Protein AF-A0A2Z6P2F8-F1 (afdb_monomer_lite)

Organism: Trifolium subterraneum (NCBI:txid3900)

Foldseek 3Di:
DDDQDWFKEKEFEQDQAKKQKAKEWPDDDDAPDFRQDIAHHGGMDMDTGHQFTWIKMWIFGQWDDHQPDLQIATPAFGFPRSHSYNHVGDTADDTFIWIFGGHNQATQWIFTDGPRHYDWWKKKDADDDPDPDDFPFDIHTCALDNVPGRDDTGHDDRGSYMYIYTNPDDDDDQDLFFDDAFDKDFLAPAWDFDADSSNQKTFAWDQDPVQFTWRFIAGRNDPDDRTQDTPPVVDTAHGGWMWGQHQWFGIFIAHNVGHTPDGAHTDHPPFAADDDDDPDDDGTGDPSD

Sequence (289 aa):
MSYLDQWRFTFVNECEGTVWPASFTTGGDSNNQTIVYSLRNGDTYTMTTPRTWNGQLWGRTHCEGKPQNLNFSCAIGDCGTGKMSCDDNQVISPVTVAEFRVGDSNLYYYNVNVVEGFNIPLAVTPVRRSGKHVIKCSSAGCPTNLNTMCPAVALNCSTESYKIIFCPASSTGSLNQSVSVRDSLTAENGTTYWLSPSGDFAFGFFQLPNELFLLAIWYAKIQNDSIIWYANGDSPAPKGSRLVLNDSHGLVLTSPEGSELWKSSEFTLAFAALEMIKGQSVLVSKDIL

Radius of gyration: 21.42 Å; chains: 1; bounding box: 59×32×70 Å

Structure (mmCIF, N/CA/C/O backbone):
data_AF-A0A2Z6P2F8-F1
#
_entry.id   AF-A0A2Z6P2F8-F1
#
loop_
_atom_site.group_PDB
_atom_site.id
_atom_site.type_symbol
_atom_site.label_atom_id
_atom_site.label_alt_id
_atom_site.label_comp_id
_atom_site.label_asym_id
_atom_site.label_entity_id
_atom_site.label_seq_id
_atom_site.pdbx_PDB_ins_code
_atom_site.Cartn_x
_atom_site.Cartn_y
_atom_site.Cartn_z
_atom_site.occupancy
_atom_site.B_iso_or_equiv
_atom_site.auth_seq_id
_atom_site.auth_comp_id
_atom_site.auth_asym_id
_atom_site.auth_atom_id
_atom_site.pdbx_PDB_model_num
ATOM 1 N N . MET A 1 1 ? -15.882 2.643 37.174 1.00 36.12 1 MET A N 1
ATOM 2 C CA . MET A 1 1 ? -14.869 2.586 36.100 1.00 36.12 1 MET A CA 1
ATOM 3 C C . MET A 1 1 ? -15.580 2.153 34.830 1.00 36.12 1 MET A C 1
ATOM 5 O O . MET A 1 1 ? -15.824 0.969 34.649 1.00 36.12 1 MET A O 1
ATOM 9 N N . SER A 1 2 ? -16.055 3.116 34.042 1.00 42.00 2 SER A N 1
ATOM 10 C CA . SER A 1 2 ? -16.766 2.871 32.785 1.00 42.00 2 SER A CA 1
ATOM 11 C C . SER A 1 2 ? -15.763 2.482 31.702 1.00 42.00 2 SER A C 1
ATOM 13 O O . SER A 1 2 ? -14.792 3.204 31.488 1.00 42.00 2 SER A O 1
ATOM 15 N N . TYR A 1 3 ? -15.997 1.354 31.032 1.00 45.75 3 TYR A N 1
ATOM 16 C CA . TYR A 1 3 ? -15.367 1.040 29.752 1.00 45.75 3 TYR A CA 1
ATOM 17 C C . TYR A 1 3 ? -15.655 2.202 28.794 1.00 45.75 3 TYR A C 1
ATOM 19 O O . TYR A 1 3 ? -16.814 2.499 28.521 1.00 45.75 3 TYR A O 1
ATOM 27 N N . LEU A 1 4 ? -14.617 2.919 28.372 1.00 54.50 4 LEU A N 1
ATOM 28 C CA . LEU A 1 4 ? -14.747 4.038 27.444 1.00 54.50 4 LEU A CA 1
ATOM 29 C C . LEU A 1 4 ? -14.875 3.471 26.026 1.00 54.50 4 LEU A C 1
ATOM 31 O O . LEU A 1 4 ? -13.959 2.788 25.573 1.00 54.50 4 LEU A O 1
ATOM 35 N N . ASP A 1 5 ? -15.991 3.736 25.339 1.00 62.09 5 ASP A N 1
ATOM 36 C CA . ASP A 1 5 ? -16.146 3.396 23.914 1.00 62.09 5 ASP A CA 1
ATOM 37 C C . ASP A 1 5 ? -14.995 4.001 23.083 1.00 62.09 5 ASP A C 1
ATOM 39 O O . ASP A 1 5 ? -14.633 5.164 23.285 1.00 62.09 5 ASP A O 1
ATOM 43 N N . GLN A 1 6 ? -14.405 3.191 22.199 1.00 83.94 6 GLN A N 1
ATOM 44 C CA . GLN A 1 6 ? -13.247 3.488 21.344 1.00 83.94 6 GLN A CA 1
ATOM 45 C C . GLN A 1 6 ? -13.561 3.057 19.909 1.00 83.94 6 GLN A C 1
ATOM 47 O O . GLN A 1 6 ? -14.244 2.048 19.704 1.00 83.94 6 GLN A O 1
ATOM 52 N N . TRP A 1 7 ? -12.994 3.749 18.917 1.00 89.31 7 TRP A N 1
ATOM 53 C CA . TRP A 1 7 ? -13.074 3.296 17.526 1.00 89.31 7 TRP A CA 1
ATOM 54 C C . TRP A 1 7 ? -12.234 2.035 17.337 1.00 89.31 7 TRP A C 1
ATOM 56 O O . TRP A 1 7 ? -11.155 1.908 17.915 1.00 89.31 7 TRP A O 1
ATOM 66 N N . ARG A 1 8 ? -12.730 1.089 16.535 1.00 92.06 8 ARG A N 1
ATOM 67 C CA . ARG A 1 8 ? -12.115 -0.221 16.294 1.00 92.06 8 ARG A CA 1
ATOM 68 C C . ARG A 1 8 ? -11.781 -0.392 14.817 1.00 92.06 8 ARG A C 1
ATOM 70 O O . ARG A 1 8 ? -12.675 -0.396 13.972 1.00 92.06 8 ARG A O 1
ATOM 77 N N . PHE A 1 9 ? -10.513 -0.643 14.525 1.00 93.31 9 PHE A N 1
ATOM 78 C CA . PHE A 1 9 ? -10.008 -0.923 13.184 1.00 93.31 9 PHE A CA 1
ATOM 79 C C . PHE A 1 9 ? -9.466 -2.349 13.146 1.00 93.31 9 PHE A C 1
ATOM 81 O O . PHE A 1 9 ? -8.461 -2.663 13.777 1.00 93.31 9 PHE A O 1
ATOM 88 N N . THR A 1 10 ? -10.171 -3.238 12.450 1.00 94.62 10 THR A N 1
ATOM 89 C CA . THR A 1 10 ? -9.785 -4.644 12.290 1.00 94.62 10 THR A CA 1
ATOM 90 C C . THR A 1 10 ? -9.058 -4.824 10.968 1.00 94.62 10 THR A C 1
ATOM 92 O O . THR A 1 10 ? -9.681 -4.819 9.911 1.00 94.62 10 THR A O 1
ATOM 95 N N . PHE A 1 11 ? -7.751 -5.001 11.023 1.00 95.50 11 PHE A N 1
ATOM 96 C CA . PHE A 1 11 ? -6.947 -5.408 9.884 1.00 95.50 11 PHE A CA 1
ATOM 97 C C . PHE A 1 11 ? -7.225 -6.872 9.547 1.00 95.50 11 PHE A C 1
ATOM 99 O O . PHE A 1 11 ? -7.294 -7.710 10.447 1.00 95.50 11 PHE A O 1
ATOM 106 N N . VAL A 1 12 ? -7.389 -7.164 8.261 1.00 95.19 12 VAL A N 1
ATOM 107 C CA . VAL A 1 12 ? -7.641 -8.497 7.709 1.00 95.19 12 VAL A CA 1
ATOM 108 C C . VAL A 1 12 ? -6.675 -8.702 6.553 1.00 95.19 12 VAL A C 1
ATOM 110 O O . VAL A 1 12 ? -6.642 -7.877 5.640 1.00 95.19 12 VAL A O 1
ATOM 113 N N . ASN A 1 13 ? -5.889 -9.777 6.591 1.00 93.31 13 ASN A N 1
ATOM 114 C CA . ASN A 1 13 ? -5.004 -10.121 5.486 1.00 93.31 13 ASN A CA 1
ATOM 115 C C . ASN A 1 13 ? -5.618 -11.224 4.612 1.00 93.31 13 ASN A C 1
ATOM 117 O O . ASN A 1 13 ? -5.664 -12.381 5.022 1.00 93.31 13 ASN A O 1
ATOM 121 N N . GLU A 1 14 ? -6.062 -10.871 3.406 1.00 88.88 14 GLU A N 1
ATOM 122 C CA . GLU A 1 14 ? -6.489 -11.827 2.373 1.00 88.88 14 GLU A CA 1
ATOM 123 C C . GLU A 1 14 ? -5.404 -12.030 1.296 1.00 88.88 14 GLU A C 1
ATOM 125 O O . GLU A 1 14 ? -5.592 -12.816 0.371 1.00 88.88 14 GLU A O 1
ATOM 130 N N . CYS A 1 15 ? -4.247 -11.367 1.419 1.00 82.00 15 CYS A N 1
ATOM 131 C CA . CYS A 1 15 ? -3.107 -11.552 0.523 1.00 82.00 15 CYS A CA 1
ATOM 132 C C . CYS A 1 15 ? -2.437 -12.905 0.767 1.00 82.00 15 CYS A C 1
ATOM 134 O O . CYS A 1 15 ? -2.400 -13.384 1.899 1.00 82.00 15 CYS A O 1
ATOM 136 N N . GLU A 1 16 ? -1.843 -13.504 -0.266 1.00 81.38 16 GLU A N 1
ATOM 137 C CA . GLU A 1 16 ? -1.072 -14.751 -0.125 1.00 81.38 16 GLU A CA 1
ATOM 138 C C . GLU A 1 16 ? 0.157 -14.566 0.788 1.00 81.38 16 GLU A C 1
ATOM 140 O O . GLU A 1 16 ? 0.487 -15.439 1.593 1.00 81.38 16 GLU A O 1
ATOM 145 N N . GLY A 1 17 ? 0.796 -13.393 0.712 1.00 80.31 17 GLY A N 1
ATOM 146 C CA . GLY A 1 17 ? 1.947 -13.010 1.528 1.00 80.31 17 GLY A CA 1
ATOM 147 C C . GLY A 1 17 ? 1.604 -12.493 2.932 1.00 80.31 17 GLY A C 1
ATOM 148 O O . GLY A 1 17 ? 0.455 -12.223 3.282 1.00 80.31 17 GLY A O 1
ATOM 149 N N . THR A 1 18 ? 2.640 -12.327 3.760 1.00 85.81 18 THR A N 1
ATOM 150 C CA . THR A 1 18 ? 2.508 -11.691 5.085 1.00 85.81 18 THR A CA 1
ATOM 151 C C . THR A 1 18 ? 2.459 -10.171 4.939 1.00 85.81 18 THR A C 1
ATOM 153 O O . THR A 1 18 ? 3.268 -9.595 4.213 1.00 85.81 18 THR A O 1
ATOM 156 N N . VAL A 1 19 ? 1.544 -9.525 5.664 1.00 91.25 19 VAL A N 1
ATOM 157 C CA . VAL A 1 19 ? 1.390 -8.065 5.704 1.00 91.25 19 VAL A CA 1
ATOM 158 C C . VAL A 1 19 ? 1.660 -7.555 7.115 1.00 91.25 19 VAL A C 1
ATOM 160 O O . VAL A 1 19 ? 1.217 -8.142 8.100 1.00 91.25 19 VAL A O 1
ATOM 163 N N . TRP A 1 20 ? 2.362 -6.434 7.223 1.00 93.25 20 TRP A N 1
ATOM 164 C CA . TRP A 1 20 ? 2.632 -5.740 8.478 1.00 93.25 20 TRP A CA 1
ATOM 165 C C . TRP A 1 20 ? 1.845 -4.437 8.506 1.00 93.25 20 TRP A C 1
ATOM 167 O O . TRP A 1 20 ? 2.304 -3.453 7.917 1.00 93.25 20 TRP A O 1
ATOM 177 N N . PRO A 1 21 ? 0.676 -4.391 9.168 1.00 93.88 21 PRO A N 1
ATOM 178 C CA . PRO A 1 21 ? -0.096 -3.165 9.231 1.00 93.88 21 PRO A CA 1
ATOM 179 C C . PRO A 1 21 ? 0.698 -2.060 9.927 1.00 93.88 21 PRO A C 1
ATOM 181 O O . PRO A 1 21 ? 1.542 -2.314 10.796 1.00 93.88 21 PRO A O 1
ATOM 184 N N . ALA A 1 22 ? 0.425 -0.832 9.520 1.00 91.56 22 ALA A N 1
ATOM 185 C CA . ALA A 1 22 ? 1.028 0.363 10.068 1.00 91.56 22 ALA A CA 1
ATOM 186 C C . ALA A 1 22 ? -0.024 1.459 10.225 1.00 91.56 22 ALA A C 1
ATOM 188 O O . ALA A 1 22 ? -1.045 1.479 9.530 1.00 91.56 22 ALA A O 1
ATOM 189 N N . SER A 1 23 ? 0.232 2.342 11.183 1.00 90.56 23 SER A N 1
ATOM 190 C CA . SER A 1 23 ? -0.604 3.490 11.495 1.00 90.56 23 SER A CA 1
ATOM 191 C C . SER A 1 23 ? 0.261 4.715 11.727 1.00 90.56 23 SER A C 1
ATOM 193 O O . SER A 1 23 ? 1.355 4.604 12.277 1.00 90.56 23 SER A O 1
ATOM 195 N N . PHE A 1 24 ? -0.269 5.873 11.356 1.00 88.56 24 PHE A N 1
ATOM 196 C CA . PHE A 1 24 ? 0.314 7.171 11.657 1.00 88.56 24 PHE A CA 1
ATOM 197 C C . PHE A 1 24 ? -0.790 8.127 12.102 1.00 88.56 24 PHE A C 1
ATOM 199 O O . PHE A 1 24 ? -1.803 8.283 11.414 1.00 88.56 24 PHE A O 1
ATOM 206 N N . THR A 1 25 ? -0.615 8.750 13.267 1.00 88.94 25 THR A N 1
ATOM 207 C CA . THR A 1 25 ? -1.565 9.738 13.792 1.00 88.94 25 THR A CA 1
ATOM 208 C C . THR A 1 25 ? -1.263 11.106 13.187 1.00 88.94 25 THR A C 1
ATOM 210 O O . THR A 1 25 ? -0.194 11.665 13.407 1.00 88.94 25 THR A O 1
ATOM 213 N N . THR A 1 26 ? -2.221 11.675 12.457 1.00 87.12 26 THR A N 1
ATOM 214 C CA . THR A 1 26 ? -2.093 12.996 11.817 1.00 87.12 26 THR A CA 1
ATOM 215 C C . THR A 1 26 ? -2.729 14.120 12.639 1.00 87.12 26 THR A C 1
ATOM 217 O O . THR A 1 26 ? -2.504 15.298 12.365 1.00 87.12 26 THR A O 1
ATOM 220 N N . GLY A 1 27 ? -3.531 13.788 13.655 1.00 85.62 27 GLY A N 1
ATOM 221 C CA . GLY A 1 27 ? -4.134 14.753 14.574 1.00 85.62 27 GLY A CA 1
ATOM 222 C C . GLY A 1 27 ? -5.178 14.126 15.499 1.00 85.62 27 GLY A C 1
ATOM 223 O O . GLY A 1 27 ? -5.451 12.932 15.424 1.00 85.62 27 GLY A O 1
ATOM 224 N N . GLY A 1 28 ? -5.793 14.944 16.355 1.00 84.44 28 GLY A N 1
ATOM 225 C CA . GLY A 1 28 ? -6.659 14.449 17.433 1.00 84.44 28 GLY A CA 1
ATOM 226 C C . GLY A 1 28 ? -5.848 13.974 18.642 1.00 84.44 28 GLY A C 1
ATOM 227 O O . GLY A 1 28 ? -4.721 14.428 18.842 1.00 84.44 28 GLY A O 1
ATOM 228 N N . ASP A 1 29 ? -6.422 13.085 19.452 1.00 83.00 29 ASP A N 1
ATOM 229 C CA . ASP A 1 29 ? -5.726 12.503 20.599 1.00 83.00 29 ASP A CA 1
ATOM 230 C C . ASP A 1 29 ? -4.694 11.473 20.134 1.00 83.00 29 ASP A C 1
ATOM 232 O O . ASP A 1 29 ? -4.928 10.706 19.194 1.00 83.00 29 ASP A O 1
ATOM 236 N N . SER A 1 30 ? -3.558 11.415 20.830 1.00 77.19 30 SER A N 1
ATOM 237 C CA . SER A 1 30 ? -2.496 10.470 20.504 1.00 77.19 30 SER A CA 1
ATOM 238 C C . SER A 1 30 ? -2.963 9.029 20.710 1.00 77.19 30 SER A C 1
ATOM 240 O O . SER A 1 30 ? -3.402 8.637 21.797 1.00 77.19 30 SER A O 1
ATOM 242 N N . ASN A 1 31 ? -2.833 8.209 19.670 1.00 76.06 31 ASN A N 1
ATOM 243 C CA . ASN A 1 31 ? -2.993 6.774 19.815 1.00 76.06 31 ASN A CA 1
ATOM 244 C C . ASN A 1 31 ? -1.664 6.162 20.272 1.00 76.06 31 ASN A C 1
ATOM 246 O O . ASN A 1 31 ? -0.750 6.009 19.477 1.00 76.06 31 ASN A O 1
ATOM 250 N N . ASN A 1 32 ? -1.564 5.776 21.544 1.00 69.31 32 ASN A N 1
ATOM 251 C CA . ASN A 1 32 ? -0.345 5.157 22.081 1.00 69.31 32 ASN A CA 1
ATOM 252 C C . ASN A 1 32 ? -0.246 3.650 21.759 1.00 69.31 32 ASN A C 1
ATOM 254 O O . ASN A 1 32 ? 0.607 2.954 22.313 1.00 69.31 32 ASN A O 1
ATOM 258 N N . GLN A 1 33 ? -1.147 3.109 20.929 1.00 72.06 33 GLN A N 1
ATOM 259 C CA . GLN A 1 33 ? -1.086 1.716 20.499 1.00 72.06 33 GLN A CA 1
ATOM 260 C C . GLN A 1 33 ? -0.153 1.555 19.308 1.00 72.06 33 GLN A C 1
ATOM 262 O O . GLN A 1 33 ? -0.517 1.831 18.170 1.00 72.06 33 GLN A O 1
ATOM 267 N N . THR A 1 34 ? 1.020 0.989 19.564 1.00 68.50 34 THR A N 1
ATOM 268 C CA . THR A 1 34 ? 1.906 0.545 18.495 1.00 68.50 34 THR A CA 1
ATOM 269 C C . THR A 1 34 ? 1.414 -0.770 17.897 1.00 68.50 34 THR A C 1
ATOM 271 O O . THR A 1 34 ? 1.289 -1.780 18.597 1.00 68.50 34 THR A O 1
ATOM 274 N N . ILE A 1 35 ? 1.198 -0.797 16.582 1.00 74.94 35 ILE A N 1
ATOM 275 C CA . ILE A 1 35 ? 0.950 -2.044 15.857 1.00 74.94 35 ILE A CA 1
ATOM 276 C C . ILE A 1 35 ? 2.269 -2.819 15.737 1.00 74.94 35 ILE A C 1
ATOM 278 O O . ILE A 1 35 ? 3.137 -2.479 14.938 1.00 74.94 35 ILE A O 1
ATOM 282 N N . VAL A 1 36 ? 2.409 -3.881 16.532 1.00 74.56 36 VAL A N 1
ATOM 283 C CA . VAL A 1 36 ? 3.599 -4.756 16.551 1.00 74.56 36 VAL A CA 1
ATOM 284 C C . VAL A 1 36 ? 3.344 -6.158 15.975 1.00 74.56 36 VAL A C 1
ATOM 286 O O . VAL A 1 36 ? 4.040 -7.118 16.307 1.00 74.56 36 VAL A O 1
ATOM 289 N N . TYR A 1 37 ? 2.322 -6.297 15.129 1.00 81.19 37 TYR A N 1
ATOM 290 C CA . TYR A 1 37 ? 1.853 -7.586 14.618 1.00 81.19 37 TYR A CA 1
ATOM 291 C C . TYR A 1 37 ? 2.106 -7.738 13.118 1.00 81.19 37 TYR A C 1
ATOM 293 O O . TYR A 1 37 ? 1.907 -6.808 12.342 1.00 81.19 37 TYR A O 1
ATOM 301 N N . SER A 1 38 ? 2.516 -8.940 12.721 1.00 90.44 38 SER A N 1
ATOM 302 C CA . SER A 1 38 ? 2.503 -9.405 11.334 1.00 90.44 38 SER A CA 1
ATOM 303 C C . SER A 1 38 ? 1.261 -10.262 11.112 1.00 90.44 38 SER A C 1
ATOM 305 O O . SER A 1 38 ? 0.979 -11.129 11.938 1.00 90.44 38 SER A O 1
ATOM 307 N N . LEU A 1 39 ? 0.563 -10.066 10.002 1.00 93.19 39 LEU A N 1
ATOM 308 C CA . LEU A 1 39 ? -0.603 -10.847 9.607 1.00 93.19 39 LEU A CA 1
ATOM 309 C C . LEU A 1 39 ? -0.213 -11.817 8.498 1.00 93.19 39 LEU A C 1
ATOM 311 O O . LEU A 1 39 ? 0.152 -11.380 7.408 1.00 93.19 39 LEU A O 1
ATOM 315 N N . ARG A 1 40 ? -0.310 -13.124 8.737 1.00 93.44 40 ARG A N 1
ATOM 316 C CA . ARG A 1 40 ? -0.261 -14.131 7.666 1.00 93.44 40 ARG A CA 1
ATOM 317 C C . ARG A 1 40 ? -1.590 -14.146 6.908 1.00 93.44 40 ARG A C 1
ATOM 319 O O . ARG A 1 40 ? -2.548 -13.506 7.338 1.00 93.44 40 ARG A O 1
ATOM 326 N N . ASN A 1 41 ? -1.652 -14.860 5.786 1.00 91.00 41 ASN A N 1
ATOM 327 C CA . ASN A 1 41 ? -2.909 -15.062 5.067 1.00 91.00 41 ASN A CA 1
ATOM 328 C C . ASN A 1 41 ? -3.995 -15.602 6.021 1.00 91.00 41 ASN A C 1
ATOM 330 O O . ASN A 1 41 ? -3.769 -16.581 6.734 1.00 91.00 41 ASN A O 1
ATOM 334 N N . GLY A 1 42 ? -5.146 -14.932 6.054 1.00 90.69 42 GLY A N 1
ATOM 335 C CA . GLY A 1 42 ? -6.277 -15.243 6.928 1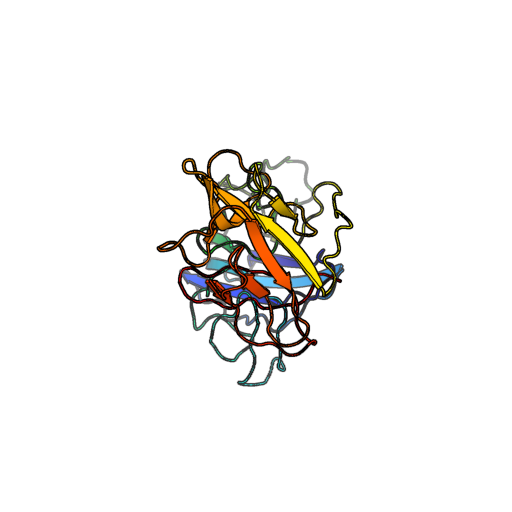.00 90.69 42 GLY A CA 1
ATOM 336 C C . GLY A 1 42 ? -6.202 -14.648 8.340 1.00 90.69 42 GLY A C 1
ATOM 337 O O . GLY A 1 42 ? -7.210 -14.668 9.051 1.00 90.69 42 GLY A O 1
ATOM 338 N N . ASP A 1 43 ? -5.060 -14.089 8.756 1.00 95.56 43 ASP A N 1
ATOM 339 C CA . ASP A 1 43 ? -4.921 -13.487 10.081 1.00 95.56 43 ASP A CA 1
ATOM 340 C C . ASP A 1 43 ? -5.658 -12.147 10.176 1.00 95.56 43 ASP A C 1
ATOM 342 O O . ASP A 1 43 ? -5.848 -11.408 9.202 1.00 95.56 43 ASP A O 1
ATOM 346 N N . THR A 1 44 ? -6.030 -11.800 11.409 1.00 95.69 44 THR A N 1
ATOM 347 C CA . THR A 1 44 ? -6.641 -10.510 11.726 1.00 95.69 44 THR A CA 1
ATOM 348 C C . THR A 1 44 ? -6.017 -9.889 12.966 1.00 95.69 44 THR A C 1
ATOM 350 O O . THR A 1 44 ? -5.569 -10.587 13.876 1.00 95.69 44 THR A O 1
ATOM 353 N N . TYR A 1 45 ? -6.016 -8.560 13.025 1.00 93.69 45 TYR A N 1
ATOM 354 C CA . TYR A 1 45 ? -5.596 -7.803 14.202 1.00 93.69 45 TYR A CA 1
ATOM 355 C C . TYR A 1 45 ? -6.515 -6.608 14.402 1.00 93.69 45 TYR A C 1
ATOM 357 O O . TYR A 1 45 ? -6.877 -5.941 13.440 1.00 93.69 45 TYR A O 1
ATOM 365 N N . THR A 1 46 ? -6.906 -6.321 15.642 1.00 92.75 46 THR A N 1
ATOM 366 C CA . THR A 1 46 ? -7.732 -5.146 15.941 1.00 92.75 46 THR A CA 1
ATOM 367 C C . THR A 1 46 ? -6.927 -4.105 16.695 1.00 92.75 46 THR A C 1
ATOM 369 O O . THR A 1 46 ? -6.478 -4.362 17.807 1.00 92.75 46 THR A O 1
ATOM 372 N N . MET A 1 47 ? -6.825 -2.916 16.108 1.00 91.00 47 MET A N 1
ATOM 373 C CA . MET A 1 47 ? -6.368 -1.706 16.778 1.00 91.00 47 MET A CA 1
ATOM 374 C C . MET A 1 47 ? -7.571 -0.905 17.276 1.00 91.00 47 MET A C 1
ATOM 376 O O . MET A 1 47 ? -8.632 -0.891 16.644 1.00 91.00 47 MET A O 1
ATOM 380 N N . THR A 1 48 ? -7.395 -0.213 18.393 1.00 91.62 48 THR A N 1
ATOM 381 C CA . THR A 1 48 ? -8.358 0.763 18.902 1.00 91.62 48 THR A CA 1
ATOM 382 C C . THR A 1 48 ? -7.733 2.142 18.981 1.00 91.62 48 THR A C 1
ATOM 384 O O . THR A 1 48 ? -6.553 2.253 19.300 1.00 91.62 48 THR A O 1
ATOM 387 N N . THR A 1 49 ? -8.515 3.189 18.748 1.00 89.75 49 THR A N 1
ATOM 388 C CA . THR A 1 49 ? -8.042 4.574 18.878 1.00 89.75 49 THR A CA 1
ATOM 389 C C . THR A 1 49 ? -8.838 5.320 19.944 1.00 89.75 49 THR A C 1
ATOM 391 O O . THR A 1 49 ? -9.940 4.891 20.313 1.00 89.75 49 THR A O 1
ATOM 394 N N . PRO A 1 50 ? -8.323 6.463 20.429 1.00 89.44 50 PRO A N 1
ATOM 395 C CA . PRO A 1 50 ? -9.134 7.417 21.170 1.00 89.44 50 PRO A CA 1
ATOM 396 C C . PRO A 1 50 ? -10.397 7.825 20.402 1.00 89.44 50 PRO A C 1
ATOM 398 O O . PRO A 1 50 ? -10.523 7.598 19.193 1.00 89.44 50 PRO A O 1
ATOM 401 N N . ARG A 1 51 ? -11.336 8.452 21.114 1.00 87.56 51 ARG A N 1
ATOM 402 C CA . ARG A 1 51 ? -12.608 8.889 20.528 1.00 87.56 51 ARG A CA 1
ATOM 403 C C . ARG A 1 51 ? -12.431 9.971 19.468 1.00 87.56 51 ARG A C 1
ATOM 405 O O . ARG A 1 51 ? -13.156 9.979 18.480 1.00 87.56 51 ARG A O 1
ATOM 412 N N . THR A 1 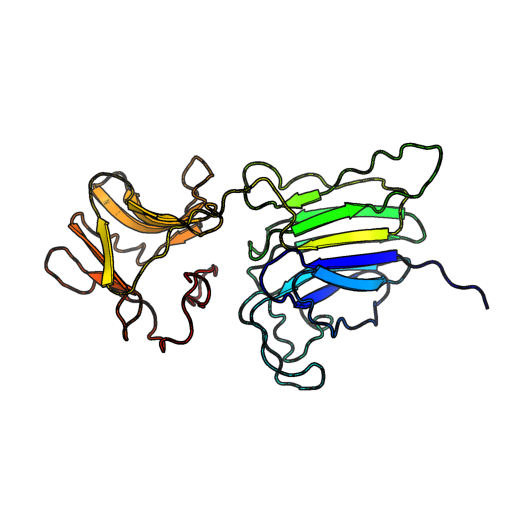52 ? -11.458 10.853 19.662 1.00 89.69 52 THR A N 1
ATOM 413 C CA . THR A 1 52 ? -11.030 11.848 18.682 1.00 89.69 52 THR A CA 1
ATOM 414 C C . THR A 1 52 ? -9.689 11.435 18.101 1.00 89.69 52 THR A C 1
ATOM 416 O O . THR A 1 52 ? -8.682 11.473 18.797 1.00 89.69 52 THR A O 1
ATOM 419 N N . TRP A 1 53 ? -9.662 11.028 16.832 1.00 91.00 53 TRP A N 1
ATOM 420 C CA . TRP A 1 53 ? -8.443 10.563 16.171 1.00 91.00 53 TRP A CA 1
ATOM 421 C C . TRP A 1 53 ? -8.487 10.841 14.670 1.00 91.00 53 TRP A C 1
ATOM 423 O O . TRP A 1 53 ? -9.496 10.612 14.001 1.00 91.00 53 TRP A O 1
ATOM 433 N N . ASN A 1 54 ? -7.367 11.312 14.137 1.00 90.56 54 ASN A N 1
ATOM 434 C CA . ASN A 1 54 ? -7.136 11.423 12.710 1.00 90.56 54 ASN A CA 1
ATOM 435 C C . ASN A 1 54 ? -5.875 10.638 12.388 1.00 90.56 54 ASN A C 1
ATOM 437 O O . ASN A 1 54 ? -4.855 10.792 13.066 1.00 90.56 54 ASN A O 1
ATOM 441 N N . GLY A 1 55 ? -5.916 9.839 11.334 1.00 90.25 55 GLY A N 1
ATOM 442 C CA . GLY A 1 55 ? -4.718 9.137 10.933 1.00 90.25 55 GLY A CA 1
ATOM 443 C C . GLY A 1 55 ? -4.854 8.313 9.678 1.00 90.25 55 GLY A C 1
ATOM 444 O O . GLY A 1 55 ? -5.915 8.203 9.060 1.00 90.25 55 GLY A O 1
ATOM 445 N N . GLN A 1 56 ? -3.710 7.760 9.313 1.00 91.12 56 GLN A N 1
ATOM 446 C CA . GLN A 1 56 ? -3.482 6.990 8.108 1.00 91.12 56 GLN A CA 1
ATOM 447 C C . GLN A 1 56 ? -3.138 5.560 8.493 1.00 91.12 56 GLN A C 1
ATOM 449 O O . GLN A 1 56 ? -2.385 5.332 9.439 1.00 91.12 56 GLN A O 1
ATOM 454 N N . LEU A 1 57 ? -3.697 4.608 7.756 1.00 92.88 57 LEU A N 1
ATOM 455 C CA . LEU A 1 57 ? -3.488 3.176 7.916 1.00 92.88 57 LEU A CA 1
ATOM 456 C C . LEU A 1 57 ? -3.031 2.594 6.577 1.00 92.88 57 LEU A C 1
ATOM 458 O O . LEU A 1 57 ? -3.633 2.884 5.544 1.00 92.88 57 LEU A O 1
ATOM 462 N N . TRP A 1 58 ? -2.003 1.750 6.592 1.00 92.31 58 TRP A N 1
ATOM 463 C CA . TRP A 1 58 ? -1.507 1.069 5.392 1.00 92.31 58 TRP A CA 1
ATOM 464 C C . TRP A 1 58 ? -0.912 -0.300 5.736 1.00 92.31 58 TRP A C 1
ATOM 466 O O . TRP A 1 58 ? -0.816 -0.684 6.905 1.00 92.31 58 TRP A O 1
ATOM 476 N N . GLY A 1 59 ? -0.551 -1.062 4.705 1.00 91.44 59 GLY A N 1
ATOM 477 C CA . GLY A 1 59 ? 0.128 -2.348 4.832 1.00 91.44 59 GLY A CA 1
ATOM 478 C C . GLY A 1 59 ? 1.558 -2.267 4.314 1.00 91.44 59 GLY A C 1
ATOM 479 O O . GLY A 1 59 ? 1.817 -1.604 3.311 1.00 91.44 59 GLY A O 1
ATOM 480 N N . ARG A 1 60 ? 2.474 -2.954 4.999 1.00 90.12 60 ARG A N 1
ATOM 481 C CA . ARG A 1 60 ? 3.880 -3.115 4.604 1.00 90.12 60 ARG A CA 1
ATOM 482 C C . ARG A 1 60 ? 4.146 -4.565 4.225 1.00 90.12 60 ARG A C 1
ATOM 484 O O . ARG A 1 60 ? 3.516 -5.461 4.795 1.00 90.12 60 ARG A O 1
ATOM 491 N N . THR A 1 61 ? 5.084 -4.806 3.319 1.00 83.19 61 THR A N 1
ATOM 492 C CA . THR A 1 61 ? 5.452 -6.155 2.853 1.00 83.19 61 THR A CA 1
ATOM 493 C C . THR A 1 61 ? 6.962 -6.355 2.863 1.00 83.19 61 THR A C 1
ATOM 495 O O . THR A 1 61 ? 7.743 -5.401 2.891 1.00 83.19 61 THR A O 1
ATOM 498 N N . HIS A 1 62 ? 7.362 -7.632 2.879 1.00 81.56 62 HIS A N 1
ATOM 499 C CA . HIS A 1 62 ? 8.761 -8.073 2.918 1.00 81.56 62 HIS A CA 1
ATOM 500 C C . HIS A 1 62 ? 9.568 -7.389 4.027 1.00 81.56 62 HIS A C 1
ATOM 502 O O . HIS A 1 62 ? 10.623 -6.807 3.783 1.00 81.56 62 HIS A O 1
ATOM 508 N N . CYS A 1 63 ? 9.036 -7.427 5.248 1.00 84.06 63 CYS A N 1
ATOM 509 C CA . CYS A 1 63 ? 9.714 -6.848 6.394 1.00 84.06 63 CYS A CA 1
ATOM 510 C C . CYS A 1 63 ? 10.684 -7.830 7.047 1.00 84.06 63 CYS A C 1
ATOM 512 O O . CYS A 1 63 ? 10.382 -9.014 7.220 1.00 84.06 63 CYS A O 1
ATOM 514 N N . GLU A 1 64 ? 11.822 -7.301 7.476 1.00 84.00 64 GLU A N 1
ATOM 515 C CA . GLU A 1 64 ? 12.863 -8.007 8.206 1.00 84.00 64 GLU A CA 1
ATOM 516 C C . GLU A 1 64 ? 13.062 -7.394 9.596 1.00 84.00 64 GLU A C 1
ATOM 518 O O . GLU A 1 64 ? 12.755 -6.231 9.859 1.00 84.00 64 GLU A O 1
ATOM 523 N N . GLY A 1 65 ? 13.577 -8.204 10.520 1.00 80.69 65 GLY A N 1
ATOM 524 C CA . GLY A 1 65 ? 13.771 -7.818 11.915 1.00 80.69 65 GLY A CA 1
ATOM 525 C C . GLY A 1 65 ? 12.671 -8.328 12.849 1.00 80.69 65 GLY A C 1
ATOM 526 O O . GLY A 1 65 ? 11.697 -8.962 12.447 1.00 80.69 65 GLY A O 1
ATOM 527 N N . LYS A 1 66 ? 12.867 -8.106 14.152 1.00 72.81 66 LYS A N 1
ATOM 528 C CA . LYS A 1 66 ? 11.920 -8.511 15.202 1.00 72.81 66 LYS A CA 1
ATOM 529 C C . LYS A 1 66 ? 11.211 -7.279 15.771 1.00 72.81 66 LYS A C 1
ATOM 531 O O . LYS A 1 66 ? 11.836 -6.222 15.819 1.00 72.81 66 LYS A O 1
ATOM 536 N N . PRO A 1 67 ? 9.981 -7.416 16.304 1.00 64.38 67 PRO A N 1
ATOM 537 C CA . PRO A 1 67 ? 9.201 -6.300 16.859 1.00 64.38 67 PRO A CA 1
ATOM 538 C C . PRO A 1 67 ? 9.913 -5.457 17.930 1.00 64.38 67 PRO A C 1
ATOM 540 O O . PRO A 1 67 ? 9.554 -4.309 18.157 1.00 64.38 67 PRO A O 1
ATOM 543 N N . GLN A 1 68 ? 10.910 -6.036 18.604 1.00 64.88 68 GLN A N 1
ATOM 544 C CA . GLN A 1 68 ? 11.659 -5.426 19.708 1.00 64.88 68 GLN A CA 1
ATOM 545 C C . GLN A 1 68 ? 13.008 -4.829 19.265 1.00 64.88 68 GLN A C 1
ATOM 547 O O . GLN A 1 68 ? 13.722 -4.264 20.091 1.00 64.88 68 GLN A O 1
ATOM 552 N N . ASN A 1 69 ? 13.384 -4.967 17.988 1.00 61.22 69 ASN A N 1
ATOM 553 C CA . ASN A 1 69 ? 14.680 -4.524 17.481 1.00 61.22 69 ASN A CA 1
ATOM 554 C C . ASN A 1 69 ? 14.601 -3.094 16.923 1.00 61.22 69 ASN A C 1
ATOM 556 O O . ASN A 1 69 ? 13.634 -2.740 16.258 1.00 61.22 69 ASN A O 1
ATOM 560 N N . LEU A 1 70 ? 15.679 -2.323 17.101 1.00 70.38 70 LEU A N 1
ATOM 561 C CA . LEU A 1 70 ? 15.936 -1.030 16.437 1.00 70.38 70 LEU A CA 1
ATOM 562 C C . LEU A 1 70 ? 16.450 -1.189 14.987 1.00 70.38 70 LEU A C 1
ATOM 564 O O . LEU A 1 70 ? 17.080 -0.287 14.447 1.00 70.38 70 LEU A O 1
ATOM 568 N N . ASN A 1 71 ? 16.246 -2.363 14.388 1.00 82.69 71 ASN A N 1
ATOM 569 C CA . ASN A 1 71 ? 16.683 -2.699 13.032 1.00 82.69 71 ASN A CA 1
ATOM 570 C C . ASN A 1 71 ? 15.564 -3.449 12.299 1.00 82.69 71 ASN A C 1
ATOM 572 O O . ASN A 1 71 ? 15.761 -4.561 11.811 1.00 82.69 71 ASN A O 1
ATOM 576 N N . PHE A 1 72 ? 14.354 -2.901 12.379 1.00 86.56 72 PHE A N 1
ATOM 577 C CA . PHE A 1 72 ? 13.212 -3.353 11.600 1.00 86.56 72 PHE A CA 1
ATOM 578 C C . PHE A 1 72 ? 13.094 -2.487 10.348 1.00 86.56 72 PHE A C 1
ATOM 580 O O . PHE A 1 72 ? 13.129 -1.260 10.452 1.00 86.56 72 PHE A O 1
ATOM 587 N N . SER A 1 73 ? 12.940 -3.125 9.195 1.00 85.62 73 SER A N 1
ATOM 588 C CA . SER A 1 73 ? 12.748 -2.449 7.915 1.00 85.62 73 SER A CA 1
ATOM 589 C C . SER A 1 73 ? 11.864 -3.283 7.000 1.00 85.62 73 SER A C 1
ATOM 591 O O . SER A 1 73 ? 11.886 -4.513 7.046 1.00 85.62 73 SER A O 1
ATOM 593 N N . CYS A 1 74 ? 11.093 -2.615 6.154 1.00 82.62 74 CYS A N 1
ATOM 594 C CA . CYS A 1 74 ? 10.301 -3.228 5.096 1.00 82.62 74 CYS A CA 1
ATOM 595 C C . CYS A 1 74 ? 10.825 -2.822 3.723 1.00 82.62 74 CYS A C 1
ATOM 597 O O . CYS A 1 74 ? 11.288 -1.699 3.538 1.00 82.62 74 CYS A O 1
ATOM 599 N N . ALA A 1 75 ? 10.726 -3.721 2.743 1.00 75.44 75 ALA A N 1
ATOM 600 C CA . ALA A 1 75 ? 11.039 -3.353 1.364 1.00 75.44 75 ALA A CA 1
ATOM 601 C C . ALA A 1 75 ? 10.020 -2.346 0.809 1.00 75.44 75 ALA A C 1
ATOM 603 O O . ALA A 1 75 ? 10.388 -1.457 0.048 1.00 75.44 75 ALA A O 1
ATOM 604 N N . ILE A 1 76 ? 8.745 -2.487 1.198 1.00 73.75 76 ILE A N 1
ATOM 605 C CA . ILE A 1 76 ? 7.640 -1.672 0.690 1.00 73.75 76 ILE A CA 1
ATOM 606 C C . ILE A 1 76 ? 6.802 -1.145 1.858 1.00 73.75 76 ILE A C 1
ATOM 608 O O . ILE A 1 76 ? 6.426 -1.892 2.769 1.00 73.75 76 ILE A O 1
ATOM 612 N N . GLY A 1 77 ? 6.494 0.152 1.812 1.00 78.06 77 GLY A N 1
ATOM 613 C CA . GLY A 1 77 ? 5.691 0.855 2.811 1.00 78.06 77 GLY A CA 1
ATOM 614 C C . GLY A 1 77 ? 6.370 1.061 4.164 1.00 78.06 77 GLY A C 1
ATOM 615 O O . GLY A 1 77 ? 5.686 1.294 5.161 1.00 78.06 77 GLY A O 1
ATOM 616 N N . ASP A 1 78 ? 7.697 0.955 4.233 1.00 84.44 78 ASP A N 1
ATOM 617 C CA . ASP A 1 78 ? 8.437 1.253 5.459 1.00 84.44 78 ASP A CA 1
ATOM 618 C C . ASP A 1 78 ? 8.168 2.685 5.958 1.00 84.44 78 ASP A C 1
ATOM 620 O O . ASP A 1 78 ? 7.768 3.553 5.194 1.00 84.44 78 ASP A O 1
ATOM 624 N N . CYS A 1 79 ? 8.365 2.953 7.246 1.00 84.75 79 CYS A N 1
ATOM 625 C CA . CYS A 1 79 ? 8.213 4.303 7.808 1.00 84.75 79 CYS A CA 1
ATOM 626 C C . CYS A 1 79 ? 9.537 4.913 8.283 1.00 84.75 79 CYS A C 1
ATOM 628 O O . CYS A 1 79 ? 9.556 5.962 8.925 1.00 84.75 79 CYS A O 1
ATOM 630 N N . GLY A 1 80 ? 10.666 4.261 7.996 1.00 84.12 80 GLY A N 1
ATOM 631 C CA . GLY A 1 80 ? 12.008 4.784 8.234 1.00 84.12 80 GLY A CA 1
ATOM 632 C C . GLY A 1 80 ? 12.364 4.959 9.708 1.00 84.12 80 GLY A C 1
ATOM 633 O O . GLY A 1 80 ? 13.355 5.609 10.025 1.00 84.12 80 GLY A O 1
ATOM 634 N N . THR A 1 81 ? 11.566 4.415 10.630 1.00 84.81 81 THR A N 1
ATOM 635 C CA . THR A 1 81 ? 11.799 4.548 12.076 1.00 84.81 81 THR A CA 1
ATOM 636 C C . THR A 1 81 ? 12.838 3.553 12.596 1.00 84.81 81 THR A C 1
ATOM 638 O O . THR A 1 81 ? 13.267 3.659 13.747 1.00 84.81 81 THR A O 1
ATOM 641 N N . GLY A 1 82 ? 13.205 2.549 11.787 1.00 83.75 82 GLY A N 1
ATOM 642 C CA . GLY A 1 82 ? 13.982 1.387 12.227 1.00 83.75 82 GLY A CA 1
ATOM 643 C C . GLY A 1 82 ? 13.220 0.488 13.210 1.00 83.75 82 GLY A C 1
ATOM 644 O O . GLY A 1 82 ? 13.809 -0.401 13.826 1.00 83.75 82 GLY A O 1
ATOM 645 N N . LYS A 1 83 ? 11.918 0.734 13.406 1.00 84.88 83 LYS A N 1
ATOM 646 C CA . LYS A 1 83 ? 11.042 0.057 14.364 1.00 84.88 83 LYS A CA 1
ATOM 647 C C . LYS A 1 83 ? 9.773 -0.407 13.658 1.00 84.88 83 LYS A C 1
ATOM 649 O O . LYS A 1 83 ? 9.394 0.077 12.599 1.00 84.88 83 LYS A O 1
ATOM 654 N N . MET A 1 84 ? 9.043 -1.299 14.316 1.00 83.00 84 MET A N 1
ATOM 655 C CA . MET A 1 84 ? 7.727 -1.716 13.834 1.00 83.00 84 MET A CA 1
ATOM 656 C C . MET A 1 84 ? 6.675 -0.596 13.934 1.00 83.00 84 MET A C 1
ATOM 658 O O . MET A 1 84 ? 5.734 -0.595 13.141 1.00 83.00 84 MET A O 1
ATOM 662 N N . SER A 1 85 ? 6.855 0.351 14.869 1.00 84.88 85 SER A N 1
ATOM 663 C CA . SER A 1 85 ? 6.017 1.550 15.024 1.00 84.88 85 SER A CA 1
ATOM 664 C C . SER A 1 85 ? 6.295 2.596 13.953 1.00 84.88 85 SER A C 1
ATOM 666 O O . SER A 1 85 ? 7.460 2.846 13.643 1.00 84.88 85 SER A O 1
ATOM 668 N N . CYS A 1 86 ? 5.240 3.267 13.491 1.00 85.31 86 CYS A N 1
ATOM 669 C CA . CYS A 1 86 ? 5.326 4.375 12.543 1.00 85.31 86 CYS A CA 1
ATOM 670 C C . CYS A 1 86 ? 4.820 5.714 13.101 1.00 85.31 86 CYS A C 1
ATOM 672 O O . CYS A 1 86 ? 4.778 6.682 12.360 1.00 85.31 86 CYS A O 1
ATOM 674 N N . ASP A 1 87 ? 4.486 5.818 14.393 1.00 74.12 87 ASP A N 1
ATOM 675 C CA . ASP A 1 87 ? 3.925 7.061 14.960 1.00 74.12 87 ASP A CA 1
ATOM 676 C C . ASP A 1 87 ? 4.895 8.262 14.927 1.00 74.12 87 ASP A C 1
ATOM 678 O O . ASP A 1 87 ? 4.454 9.408 14.973 1.00 74.12 87 ASP A O 1
ATOM 682 N N . ASP A 1 88 ? 6.204 8.011 14.812 1.00 69.69 88 ASP A N 1
ATOM 683 C CA . ASP A 1 88 ? 7.251 9.044 14.798 1.00 69.69 88 ASP A CA 1
ATOM 684 C C . ASP A 1 88 ? 7.537 9.614 13.392 1.00 69.69 88 ASP A C 1
ATOM 686 O O . ASP A 1 88 ? 8.300 10.571 13.272 1.00 69.69 88 ASP A O 1
ATOM 690 N N . ASN A 1 89 ? 6.981 9.029 12.323 1.00 70.56 89 ASN A N 1
ATOM 691 C CA . ASN A 1 89 ? 7.301 9.404 10.943 1.00 70.56 89 ASN A CA 1
ATOM 692 C C . ASN A 1 89 ? 6.104 9.286 10.004 1.00 70.56 89 ASN A C 1
ATOM 694 O O . ASN A 1 89 ? 5.248 8.418 10.141 1.00 70.56 89 ASN A O 1
ATOM 698 N N . GLN A 1 90 ? 6.109 10.131 8.978 1.00 69.62 90 GLN A N 1
ATOM 699 C CA . GLN A 1 90 ? 5.126 10.053 7.909 1.00 69.62 90 GLN A CA 1
ATOM 700 C C . GLN A 1 90 ? 5.308 8.796 7.048 1.00 69.62 90 GLN A C 1
ATOM 702 O O . GLN A 1 90 ? 6.362 8.159 7.014 1.00 69.62 90 GLN A O 1
ATOM 707 N N . VAL A 1 91 ? 4.255 8.502 6.299 1.00 64.94 91 VAL A N 1
ATOM 708 C CA . VAL A 1 91 ? 4.217 7.509 5.232 1.00 64.94 91 VAL A CA 1
ATOM 709 C C . VAL A 1 91 ? 5.391 7.679 4.253 1.00 64.94 91 VAL A C 1
ATOM 711 O O . VAL A 1 91 ? 5.614 8.778 3.741 1.00 64.94 91 VAL A O 1
ATOM 714 N N . ILE A 1 92 ? 6.111 6.591 3.951 1.00 69.12 92 ILE A N 1
ATOM 715 C CA . ILE A 1 92 ? 7.079 6.554 2.846 1.00 69.12 92 ILE A CA 1
ATOM 716 C C . ILE A 1 92 ? 6.424 5.848 1.657 1.00 69.12 92 ILE A C 1
ATOM 718 O O . ILE A 1 92 ? 6.006 4.694 1.749 1.00 69.12 92 ILE A O 1
ATOM 722 N N . SER A 1 93 ? 6.329 6.570 0.541 1.00 63.12 93 SER A N 1
ATOM 723 C CA . SER A 1 93 ? 5.847 6.065 -0.749 1.00 63.12 93 SER A CA 1
ATOM 724 C C . SER A 1 93 ? 6.730 4.912 -1.291 1.00 63.12 93 SER A C 1
ATOM 726 O O . SER A 1 93 ? 7.952 4.991 -1.140 1.00 63.12 93 SER A O 1
ATOM 728 N N . PRO A 1 94 ? 6.168 3.904 -1.998 1.00 66.19 94 PRO A N 1
ATOM 729 C CA . PRO A 1 94 ? 4.769 3.803 -2.407 1.00 66.19 94 PRO A CA 1
ATOM 730 C C . PRO A 1 94 ? 3.871 3.089 -1.379 1.00 66.19 94 PRO A C 1
ATOM 732 O O . PRO A 1 94 ? 4.215 2.006 -0.905 1.00 66.19 94 PRO A O 1
ATOM 735 N N . VAL A 1 95 ? 2.686 3.640 -1.084 1.00 76.31 95 VAL A N 1
ATOM 736 C CA . VAL A 1 95 ? 1.646 2.953 -0.295 1.00 76.31 95 VAL A CA 1
ATOM 737 C C . VAL A 1 95 ? 0.215 3.322 -0.689 1.00 76.31 95 VAL A C 1
ATOM 739 O O . VAL A 1 95 ? -0.122 4.484 -0.908 1.00 76.31 95 VAL A O 1
ATOM 742 N N . THR A 1 96 ? -0.669 2.325 -0.674 1.00 78.94 96 THR A N 1
ATOM 743 C CA . THR A 1 96 ? -2.120 2.534 -0.659 1.00 78.94 96 THR A CA 1
ATOM 744 C C . THR A 1 96 ? -2.567 2.857 0.766 1.00 78.94 96 THR A C 1
ATOM 746 O O . THR A 1 96 ? -2.355 2.066 1.688 1.00 78.94 96 THR A O 1
ATOM 749 N N . VAL A 1 97 ? -3.198 4.016 0.957 1.00 85.56 97 VAL A N 1
ATOM 750 C CA . VAL A 1 97 ? -3.521 4.557 2.286 1.00 85.56 97 VAL A CA 1
ATOM 751 C C . VAL A 1 97 ? -5.024 4.547 2.523 1.00 85.56 97 VAL A C 1
ATOM 753 O O . VAL A 1 97 ? -5.796 5.018 1.689 1.00 85.56 97 VAL A O 1
ATOM 756 N N . ALA A 1 98 ? -5.442 4.065 3.692 1.00 90.12 98 ALA A N 1
ATOM 757 C CA . ALA A 1 98 ? -6.756 4.346 4.255 1.00 90.12 98 ALA A CA 1
ATOM 758 C C . ALA A 1 98 ? -6.648 5.499 5.260 1.00 90.12 98 ALA A C 1
ATOM 760 O O . ALA A 1 98 ? -5.915 5.407 6.243 1.00 90.12 98 ALA A O 1
ATOM 761 N N . GLU A 1 99 ? -7.388 6.578 5.032 1.00 88.88 99 GLU A N 1
ATOM 762 C CA . GLU A 1 99 ? -7.382 7.764 5.889 1.00 88.88 99 GLU A CA 1
ATOM 763 C C . GLU A 1 99 ? -8.695 7.876 6.658 1.00 88.88 99 GLU A C 1
ATOM 765 O O . GLU A 1 99 ? -9.770 7.665 6.092 1.00 88.88 99 GLU A O 1
ATOM 770 N N . PHE A 1 100 ? -8.609 8.238 7.937 1.00 90.06 100 PHE A N 1
ATOM 771 C CA . PHE A 1 100 ? -9.755 8.421 8.818 1.00 90.06 100 PHE A CA 1
ATOM 772 C C . PHE A 1 100 ? -9.684 9.743 9.571 1.00 90.06 100 PHE A C 1
ATOM 774 O O . PHE A 1 100 ? -8.627 10.163 10.042 1.00 90.06 100 PHE A O 1
ATOM 781 N N . ARG A 1 101 ? -10.860 10.341 9.770 1.00 89.19 101 ARG A N 1
ATOM 782 C CA . ARG A 1 101 ? -11.092 11.439 10.706 1.00 89.19 101 ARG A CA 1
ATOM 783 C C . ARG A 1 101 ? -12.311 11.112 11.561 1.00 89.19 101 ARG A C 1
ATOM 785 O O . ARG A 1 101 ? -13.435 11.079 11.051 1.00 89.19 101 ARG A O 1
ATOM 792 N N . VAL A 1 102 ? -12.098 10.890 12.855 1.00 88.56 102 VAL A N 1
ATOM 793 C CA . VAL A 1 102 ? -13.140 10.473 13.804 1.00 88.56 102 VAL A CA 1
ATOM 794 C C . VAL A 1 102 ? -13.224 11.397 15.022 1.00 88.56 102 VAL A C 1
ATOM 796 O O . VAL A 1 102 ? -12.231 11.989 15.444 1.00 88.56 102 VAL A O 1
ATOM 799 N N . GLY A 1 103 ? -14.433 11.553 15.563 1.00 86.00 103 GLY A N 1
ATOM 800 C CA . GLY A 1 103 ? -14.736 12.318 16.775 1.00 86.00 103 GLY A CA 1
ATOM 801 C C . GLY A 1 103 ? -15.592 11.537 17.776 1.00 86.00 103 GLY A C 1
ATOM 802 O O . GLY A 1 103 ? -15.931 10.382 17.529 1.00 86.00 103 GLY A O 1
ATOM 803 N N . ASP A 1 104 ? -15.988 12.200 18.873 1.00 82.94 104 ASP A N 1
ATOM 804 C CA . ASP A 1 104 ? -16.527 11.608 20.121 1.00 82.94 104 ASP A CA 1
ATOM 805 C C . ASP A 1 104 ? -17.652 10.563 19.962 1.00 82.94 104 ASP A C 1
ATOM 807 O O . ASP A 1 104 ? -17.821 9.693 20.808 1.00 82.94 104 ASP A O 1
ATOM 811 N N . SER A 1 105 ? -18.402 10.589 18.860 1.00 74.44 105 SER A N 1
ATOM 812 C CA . SER A 1 105 ? -19.234 9.466 18.376 1.00 74.44 105 SER A CA 1
ATOM 813 C C . SER A 1 105 ? -19.550 9.609 16.878 1.00 74.44 105 SER A C 1
ATOM 815 O O . SER A 1 105 ? -20.556 9.106 16.381 1.00 74.44 105 SER A O 1
ATOM 817 N N . ASN A 1 106 ? -18.740 10.390 16.156 1.00 79.88 106 ASN A N 1
ATOM 818 C CA . ASN A 1 106 ? -19.041 10.825 14.795 1.00 79.88 106 ASN A CA 1
ATOM 819 C C . ASN A 1 106 ? -17.883 10.490 13.863 1.00 79.88 106 ASN A C 1
ATOM 821 O O . ASN A 1 106 ? -16.754 10.930 14.076 1.00 79.88 106 ASN A O 1
ATOM 825 N N . LEU A 1 107 ? -18.183 9.767 12.786 1.00 82.06 107 LEU A N 1
ATOM 826 C CA . LEU A 1 107 ? -17.275 9.659 11.655 1.00 82.06 107 LEU A CA 1
ATOM 827 C C . LEU A 1 107 ? -17.372 10.966 10.866 1.00 82.06 107 LEU A C 1
ATOM 829 O O . LEU A 1 107 ? -18.426 11.245 10.293 1.00 82.06 107 LEU A O 1
ATOM 833 N N . TYR A 1 108 ? -16.283 11.733 10.795 1.00 80.88 108 TYR A N 1
ATOM 834 C CA . TYR A 1 108 ? -16.228 12.865 9.872 1.00 80.88 108 TYR A CA 1
ATOM 835 C C . TYR A 1 108 ? -16.035 12.360 8.454 1.00 80.88 108 TYR A C 1
ATOM 837 O O . TYR A 1 108 ? -16.841 12.688 7.593 1.00 80.88 108 TYR A O 1
ATOM 845 N N . TYR A 1 109 ? -15.006 11.545 8.222 1.00 81.25 109 TYR A N 1
ATOM 846 C CA . TYR A 1 109 ? -14.820 10.855 6.953 1.00 81.25 109 TYR A CA 1
ATOM 847 C C . TYR A 1 109 ? -13.867 9.667 7.061 1.00 81.25 109 TYR A C 1
ATOM 849 O O . TYR A 1 109 ? -13.040 9.598 7.971 1.00 81.25 109 TYR A O 1
ATOM 857 N N . TYR A 1 110 ? -13.948 8.779 6.071 1.00 84.38 110 TYR A N 1
ATOM 858 C CA . TYR A 1 110 ? -12.820 7.945 5.670 1.00 84.38 110 TYR A CA 1
ATOM 859 C C . TYR A 1 110 ? -12.722 7.838 4.150 1.00 84.38 110 TYR A C 1
ATOM 861 O O . TYR A 1 110 ? -13.719 8.000 3.439 1.00 84.38 110 TYR A O 1
ATOM 869 N N . ASN A 1 111 ? -11.518 7.571 3.656 1.00 78.38 111 ASN A N 1
ATOM 870 C CA . ASN A 1 111 ? -11.253 7.299 2.248 1.00 78.38 111 ASN A CA 1
ATOM 871 C C . ASN A 1 111 ? -10.167 6.218 2.101 1.00 78.38 111 ASN A C 1
ATOM 873 O O . ASN A 1 111 ? -9.466 5.895 3.058 1.00 78.38 111 ASN A O 1
ATOM 877 N N . VAL A 1 112 ? -10.054 5.663 0.894 1.00 81.19 112 VAL A N 1
ATOM 878 C CA . VAL A 1 112 ? -8.858 4.943 0.442 1.00 81.19 112 VAL A CA 1
ATOM 879 C C . VAL A 1 112 ? -8.308 5.717 -0.744 1.00 81.19 112 VAL A C 1
ATOM 881 O O . VAL A 1 112 ? -9.075 6.076 -1.642 1.00 81.19 112 VAL A O 1
ATOM 884 N N . ASN A 1 113 ? -7.015 6.018 -0.726 1.00 71.62 113 ASN A N 1
ATOM 885 C CA . ASN A 1 113 ? -6.365 6.809 -1.756 1.00 71.62 113 ASN A CA 1
ATOM 886 C C . ASN A 1 113 ? -4.966 6.270 -2.089 1.00 71.62 113 ASN A C 1
ATOM 888 O O . ASN A 1 113 ? -4.372 5.497 -1.338 1.00 71.62 113 ASN A O 1
ATOM 892 N N . VAL A 1 114 ? -4.475 6.684 -3.256 1.00 70.19 114 VAL A N 1
ATOM 893 C CA . VAL A 1 114 ? -3.184 6.284 -3.838 1.00 70.19 114 VAL A CA 1
ATOM 894 C C . VAL A 1 114 ? -2.310 7.507 -4.127 1.00 70.19 114 VAL A C 1
ATOM 896 O O . VAL A 1 114 ? -1.512 7.511 -5.062 1.00 70.19 114 VAL A O 1
ATOM 899 N N . VAL A 1 115 ? -2.497 8.592 -3.360 1.00 68.56 115 VAL A N 1
ATOM 900 C CA . VAL A 1 115 ? -1.704 9.828 -3.513 1.00 68.56 115 VAL A CA 1
ATOM 901 C C . VAL A 1 115 ? -0.216 9.529 -3.311 1.00 68.56 115 VAL A C 1
ATOM 903 O O . VAL A 1 115 ? 0.617 10.010 -4.078 1.00 68.56 115 VAL A O 1
ATOM 906 N N . GLU A 1 116 ? 0.080 8.660 -2.345 1.00 65.94 116 GLU A N 1
ATOM 907 C CA . GLU A 1 116 ? 1.412 8.140 -2.025 1.00 65.94 116 GLU A CA 1
ATOM 908 C C . GLU A 1 116 ? 1.763 6.882 -2.840 1.00 65.94 116 GLU A C 1
ATOM 910 O O . GLU A 1 116 ? 2.627 6.111 -2.450 1.00 65.94 116 GLU A O 1
ATOM 915 N N . GLY A 1 117 ? 1.098 6.629 -3.971 1.00 64.19 117 GLY A N 1
ATOM 916 C CA . GLY A 1 117 ? 1.317 5.446 -4.806 1.00 64.19 117 GLY A CA 1
ATOM 917 C C . GLY A 1 117 ? 0.414 4.257 -4.465 1.00 64.19 117 GLY A C 1
ATOM 918 O O . GLY A 1 117 ? -0.597 4.377 -3.777 1.00 64.19 117 GLY A O 1
ATOM 919 N N . PHE A 1 118 ? 0.747 3.094 -5.018 1.00 68.88 118 PHE A N 1
ATOM 920 C CA . PHE A 1 118 ? 0.005 1.850 -4.826 1.00 68.88 118 PHE A CA 1
ATOM 921 C C . PHE A 1 118 ? 0.989 0.739 -4.484 1.00 68.88 118 PHE A C 1
ATOM 923 O O . PHE A 1 118 ? 2.021 0.652 -5.144 1.00 68.88 118 PHE A O 1
ATOM 930 N N . ASN A 1 119 ? 0.659 -0.072 -3.478 1.00 69.56 119 ASN A N 1
ATOM 931 C CA . ASN A 1 119 ? 1.460 -1.240 -3.104 1.00 69.56 119 ASN A CA 1
ATOM 932 C C . ASN A 1 119 ? 0.623 -2.503 -2.858 1.00 69.56 119 ASN A C 1
ATOM 934 O O . ASN A 1 119 ? 0.958 -3.595 -3.300 1.00 69.56 119 ASN A O 1
ATOM 938 N N . ILE A 1 120 ? -0.494 -2.377 -2.139 1.00 78.44 120 ILE A N 1
ATOM 939 C CA . ILE A 1 120 ? -1.360 -3.501 -1.780 1.00 78.44 120 ILE A CA 1
ATOM 940 C C . ILE A 1 120 ? -2.807 -3.081 -2.034 1.00 78.44 120 ILE A C 1
ATOM 942 O O . ILE A 1 120 ? -3.224 -2.037 -1.521 1.00 78.44 120 ILE A O 1
ATOM 946 N N . PRO A 1 121 ? -3.616 -3.888 -2.751 1.00 81.25 121 PRO A N 1
ATOM 947 C CA . PRO A 1 121 ? -5.041 -3.616 -2.873 1.00 81.25 121 PRO A CA 1
ATOM 948 C C . PRO A 1 121 ? -5.674 -3.501 -1.480 1.00 81.25 121 PRO A C 1
ATOM 950 O O . PRO A 1 121 ? -5.502 -4.381 -0.636 1.00 81.25 121 PRO A O 1
ATOM 953 N N . LEU A 1 122 ? -6.412 -2.421 -1.233 1.00 84.38 122 LEU A N 1
ATOM 954 C CA . LEU A 1 122 ? -6.914 -2.079 0.099 1.00 84.38 122 LEU A CA 1
ATOM 955 C C . LEU A 1 122 ? -8.401 -1.748 0.039 1.00 84.38 122 LEU A C 1
ATOM 957 O O . LEU A 1 122 ? -8.831 -0.948 -0.794 1.00 84.38 122 LEU A O 1
ATOM 961 N N . ALA A 1 123 ? -9.185 -2.307 0.959 1.00 85.50 123 ALA A N 1
ATOM 962 C CA . ALA A 1 123 ? -10.575 -1.917 1.166 1.00 85.50 123 ALA A CA 1
ATOM 963 C C . ALA A 1 123 ? -10.874 -1.606 2.631 1.00 85.50 123 ALA A C 1
ATOM 965 O O . ALA A 1 123 ? -10.446 -2.299 3.549 1.00 85.50 123 ALA A O 1
ATOM 966 N N . VAL A 1 124 ? -11.695 -0.588 2.837 1.00 87.88 124 VAL A N 1
ATOM 967 C CA . VAL A 1 124 ? -12.320 -0.242 4.104 1.00 87.88 124 VAL A CA 1
ATOM 968 C C . VAL A 1 124 ? -13.786 -0.634 4.041 1.00 87.88 124 VAL A C 1
ATOM 970 O O . VAL A 1 124 ? -14.548 -0.120 3.217 1.00 87.88 124 VAL A O 1
ATOM 973 N N . THR A 1 125 ? -14.201 -1.517 4.947 1.00 86.12 125 THR A N 1
ATOM 974 C CA . THR A 1 125 ? -15.604 -1.916 5.078 1.00 86.12 125 THR A CA 1
ATOM 975 C C . THR A 1 125 ? -16.135 -1.619 6.486 1.00 86.12 125 THR A C 1
ATOM 977 O O . THR A 1 125 ? -15.531 -2.023 7.481 1.00 86.12 125 THR A O 1
ATOM 980 N N . PRO A 1 126 ? -17.266 -0.911 6.616 1.00 86.38 126 PRO A N 1
ATOM 981 C CA . PRO A 1 126 ? -17.893 -0.653 7.908 1.00 86.38 126 PRO A CA 1
ATOM 982 C C . PRO A 1 126 ? -18.504 -1.945 8.469 1.00 86.38 126 PRO A C 1
ATOM 984 O O . PRO A 1 126 ? -19.233 -2.661 7.777 1.00 86.38 126 PRO A O 1
ATOM 987 N N . VAL A 1 127 ? -18.254 -2.245 9.745 1.00 85.75 127 VAL A N 1
ATOM 988 C CA . VAL A 1 127 ? -18.854 -3.399 10.427 1.00 85.75 127 VAL A CA 1
ATOM 989 C C . VAL A 1 127 ? -20.309 -3.068 10.744 1.00 85.75 127 VAL A C 1
ATOM 991 O O . VAL A 1 127 ? -20.604 -2.174 11.540 1.00 85.75 127 VAL A O 1
ATOM 994 N N . ARG A 1 128 ? -21.238 -3.785 10.102 1.00 70.94 128 ARG A N 1
ATOM 995 C CA . ARG A 1 128 ? -22.679 -3.602 10.316 1.00 70.94 128 ARG A CA 1
ATOM 996 C C . ARG A 1 128 ? -23.065 -4.042 11.727 1.00 70.94 128 ARG A C 1
ATOM 998 O O . ARG A 1 128 ? -22.798 -5.173 12.125 1.00 70.94 128 ARG A O 1
ATOM 1005 N N . ARG A 1 129 ? -23.759 -3.171 12.459 1.00 63.59 129 ARG A N 1
ATOM 1006 C CA . ARG A 1 129 ? -24.399 -3.524 13.730 1.00 63.59 129 ARG A CA 1
ATOM 1007 C C . ARG A 1 129 ? -25.707 -4.269 13.437 1.00 63.59 129 ARG A C 1
ATOM 1009 O O . ARG A 1 129 ? -26.526 -3.775 12.664 1.00 63.59 129 ARG A O 1
ATOM 1016 N N . SER A 1 130 ? -25.917 -5.443 14.039 1.00 48.53 130 SER A N 1
ATOM 1017 C CA . SER A 1 130 ? -27.201 -6.160 13.953 1.00 48.53 130 SER A CA 1
ATOM 1018 C C . SER A 1 130 ? -28.320 -5.295 14.543 1.00 48.53 130 SER A C 1
ATOM 1020 O O . SER A 1 130 ? -28.342 -5.039 15.745 1.00 48.53 130 SER A O 1
ATOM 1022 N N . GLY A 1 131 ? -29.239 -4.821 13.698 1.00 55.28 131 GLY A N 1
ATOM 1023 C CA . GLY A 1 131 ? -30.369 -3.983 14.097 1.00 55.28 131 GLY A CA 1
ATOM 1024 C C . GLY A 1 131 ? -31.309 -3.657 12.930 1.00 55.28 131 GLY A C 1
ATOM 1025 O O . GLY A 1 131 ? -30.918 -3.715 11.769 1.00 55.28 131 GLY A O 1
ATOM 1026 N N . LYS A 1 132 ? -32.565 -3.305 13.242 1.00 45.94 132 LYS A N 1
ATOM 1027 C CA . LYS A 1 132 ? -33.664 -3.026 12.285 1.00 45.94 132 LYS A CA 1
ATOM 1028 C C . LYS A 1 132 ? -33.492 -1.750 11.433 1.00 45.94 132 LYS A C 1
ATOM 1030 O O . LYS A 1 132 ? -34.408 -1.389 10.699 1.00 45.94 132 LYS A O 1
ATOM 1035 N N . HIS A 1 133 ? -32.366 -1.043 11.522 1.00 50.25 133 HIS A N 1
ATOM 1036 C CA . HIS A 1 133 ? -32.077 0.131 10.694 1.00 50.25 133 HIS A CA 1
ATOM 1037 C C . HIS A 1 133 ? -30.950 -0.186 9.716 1.00 50.25 133 HIS A C 1
ATOM 1039 O O . HIS A 1 133 ? -29.807 -0.408 10.106 1.00 50.25 133 HIS A O 1
ATOM 1045 N N . VAL A 1 134 ? -31.294 -0.212 8.427 1.00 50.88 134 VAL A N 1
ATOM 1046 C CA . VAL A 1 134 ? -30.332 -0.341 7.331 1.00 50.88 134 VAL A CA 1
ATOM 1047 C C . VAL A 1 134 ? -29.563 0.975 7.235 1.00 50.88 134 VAL A C 1
ATOM 1049 O O . VAL A 1 134 ? -30.034 1.941 6.638 1.00 50.88 134 VAL A O 1
ATOM 1052 N N . ILE A 1 135 ? -28.392 1.034 7.862 1.00 55.84 135 ILE A N 1
ATOM 1053 C CA . ILE A 1 135 ? -27.488 2.179 7.747 1.00 55.84 135 ILE A CA 1
ATOM 1054 C C . ILE A 1 135 ? -26.820 2.096 6.368 1.00 55.84 135 ILE A C 1
ATOM 1056 O O . ILE A 1 135 ? -26.174 1.095 6.045 1.00 55.84 135 ILE A O 1
ATOM 1060 N N . LYS A 1 136 ? -26.978 3.135 5.540 1.00 59.50 136 LYS A N 1
A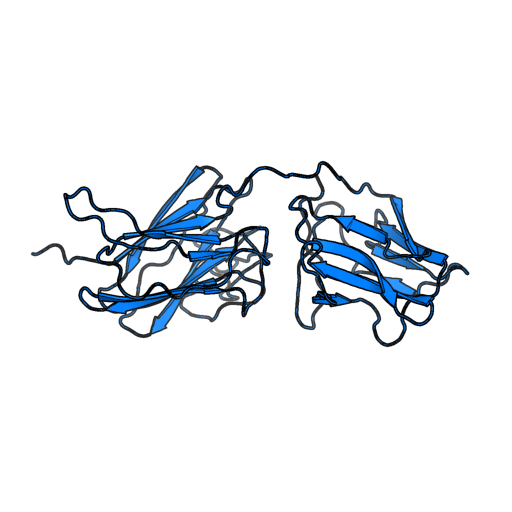TOM 1061 C CA . LYS A 1 136 ? -26.278 3.261 4.252 1.00 59.50 136 LYS A CA 1
ATOM 1062 C C . LYS A 1 136 ? -24.814 3.643 4.496 1.00 59.50 136 LYS A C 1
ATOM 1064 O O . LYS A 1 136 ? -24.452 4.800 4.339 1.00 59.50 136 LYS A O 1
ATOM 1069 N N . CYS A 1 137 ? -23.980 2.685 4.894 1.00 69.62 137 CYS A N 1
ATOM 1070 C CA . CYS A 1 137 ? -22.532 2.871 4.873 1.00 69.62 137 CYS A CA 1
ATOM 1071 C C . CYS A 1 137 ? -21.950 2.242 3.603 1.00 69.62 137 CYS A C 1
ATOM 1073 O O . CYS A 1 137 ? -22.143 1.048 3.363 1.00 69.62 137 CYS A O 1
ATOM 1075 N N . SER A 1 138 ? -21.248 3.041 2.803 1.00 73.06 138 SER A N 1
ATOM 1076 C CA . SER A 1 138 ? -20.565 2.583 1.590 1.00 73.06 138 SER A CA 1
ATOM 1077 C C . SER A 1 138 ? -19.148 2.164 1.924 1.00 73.06 138 SER A C 1
ATOM 1079 O O . SER A 1 138 ? -18.457 2.937 2.567 1.00 73.06 138 SER A O 1
ATOM 1081 N N . SER A 1 139 ? -18.708 0.992 1.474 1.00 76.06 139 SER A N 1
ATOM 1082 C CA . SER A 1 139 ? -17.291 0.623 1.526 1.00 76.06 139 SER A CA 1
ATOM 1083 C C . SER A 1 139 ? -16.464 1.539 0.618 1.00 76.06 139 SER A C 1
ATOM 1085 O O . SER A 1 139 ? -16.942 1.946 -0.442 1.00 76.06 139 SER A O 1
ATOM 1087 N N . ALA A 1 140 ? -15.224 1.819 1.010 1.00 74.25 140 ALA A N 1
ATOM 1088 C CA . ALA A 1 140 ? -14.235 2.491 0.170 1.00 74.25 140 ALA A CA 1
ATOM 1089 C C . ALA A 1 140 ? -13.105 1.508 -0.137 1.00 74.25 140 ALA A C 1
ATOM 1091 O O . ALA A 1 140 ? -12.799 0.654 0.686 1.00 74.25 140 ALA A O 1
ATOM 1092 N N . GLY A 1 141 ? -12.473 1.602 -1.296 1.00 72.25 141 GLY A N 1
ATOM 1093 C CA . GLY A 1 141 ? -11.350 0.733 -1.610 1.00 72.25 141 GLY A CA 1
ATOM 1094 C C . GLY A 1 141 ? -10.721 1.079 -2.939 1.00 72.25 141 GLY A C 1
ATOM 1095 O O . GLY A 1 141 ? -11.370 1.695 -3.779 1.00 72.25 141 GLY A O 1
ATOM 1096 N N . CYS A 1 142 ? -9.474 0.653 -3.083 1.00 67.12 142 CYS A N 1
ATOM 1097 C CA . CYS A 1 142 ? -8.738 0.624 -4.333 1.00 67.12 142 CYS A CA 1
ATOM 1098 C C . CYS A 1 142 ? -8.458 -0.855 -4.647 1.00 67.12 142 CYS A C 1
ATOM 1100 O O . CYS A 1 142 ? -7.436 -1.391 -4.206 1.00 67.12 142 CYS A O 1
ATOM 1102 N N . PRO A 1 143 ? -9.409 -1.561 -5.300 1.00 63.44 143 PRO A N 1
ATOM 1103 C CA . PRO A 1 143 ? -9.163 -2.911 -5.786 1.00 63.44 143 PRO A CA 1
ATOM 1104 C C . PRO A 1 143 ? -8.107 -2.863 -6.898 1.00 63.44 143 PRO A C 1
ATOM 1106 O O . PRO A 1 143 ? -7.824 -1.799 -7.444 1.00 63.44 143 PRO A O 1
ATOM 1109 N N . THR A 1 144 ? -7.568 -4.028 -7.258 1.00 54.75 144 THR A N 1
ATOM 1110 C CA . THR A 1 144 ? -6.575 -4.224 -8.336 1.00 54.75 144 THR A CA 1
ATOM 1111 C C . THR A 1 144 ? -6.854 -3.361 -9.579 1.00 54.75 144 THR A C 1
ATOM 1113 O O . THR A 1 144 ? -5.971 -2.694 -10.111 1.00 54.75 144 THR A O 1
ATOM 1116 N N . ASN A 1 145 ? -8.121 -3.224 -9.981 1.00 46.09 145 ASN A N 1
ATOM 1117 C CA . ASN A 1 145 ? -8.515 -2.335 -11.071 1.00 46.09 145 ASN A CA 1
ATOM 1118 C C . ASN A 1 145 ? -8.731 -0.864 -10.637 1.00 46.09 145 ASN A C 1
ATOM 1120 O O . ASN A 1 145 ? -9.850 -0.448 -10.307 1.00 46.09 145 ASN A O 1
ATOM 1124 N N . LEU A 1 146 ? -7.678 -0.053 -10.768 1.00 47.94 146 LEU A N 1
ATOM 1125 C CA . LEU A 1 146 ? -7.679 1.398 -10.513 1.00 47.94 146 LEU A CA 1
ATOM 1126 C C . LEU A 1 146 ? -8.684 2.205 -11.360 1.00 47.94 146 LEU A C 1
ATOM 1128 O O . LEU A 1 146 ? -9.029 3.320 -10.978 1.00 47.94 146 LEU A O 1
ATOM 1132 N N . ASN A 1 147 ? -9.217 1.654 -12.462 1.00 40.22 147 ASN A N 1
ATOM 1133 C CA . ASN A 1 147 ? -10.275 2.324 -13.234 1.00 40.22 147 ASN A CA 1
ATOM 1134 C C . ASN A 1 147 ? -11.663 2.223 -12.606 1.00 40.22 147 ASN A C 1
ATOM 1136 O O . ASN A 1 147 ? -12.583 2.882 -13.086 1.00 40.22 147 ASN A O 1
ATOM 1140 N N . THR A 1 148 ? -11.860 1.365 -11.599 1.00 42.28 148 THR A N 1
ATOM 1141 C CA . THR A 1 148 ? -13.220 1.042 -11.133 1.00 42.28 148 THR A CA 1
ATOM 1142 C C . THR A 1 148 ? -13.541 1.525 -9.729 1.00 42.28 148 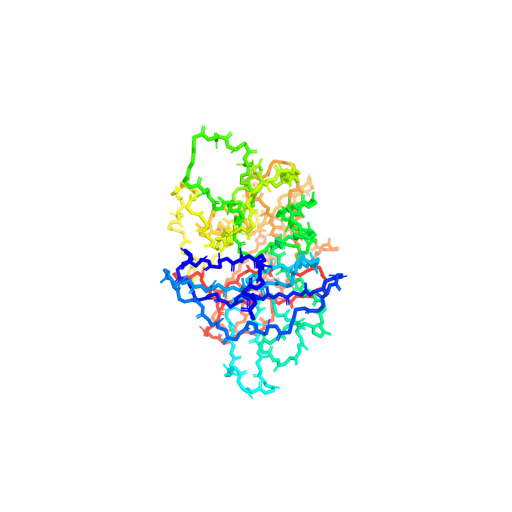THR A C 1
ATOM 1144 O O . THR A 1 148 ? -14.709 1.804 -9.482 1.00 42.28 148 THR A O 1
ATOM 1147 N N . MET A 1 149 ? -12.567 1.730 -8.838 1.00 49.81 149 MET A N 1
ATOM 1148 C CA . MET A 1 149 ? -12.796 2.434 -7.570 1.00 49.81 149 MET A CA 1
ATOM 1149 C C . MET A 1 149 ? -11.486 3.028 -7.047 1.00 49.81 149 MET A C 1
ATOM 1151 O O . MET A 1 149 ? -10.648 2.306 -6.543 1.00 49.81 149 MET A O 1
ATOM 1155 N N . CYS A 1 150 ? -11.337 4.342 -7.123 1.00 58.28 150 CYS A N 1
ATOM 1156 C CA . CYS A 1 150 ? -10.732 5.133 -6.049 1.00 58.28 150 CYS A CA 1
ATOM 1157 C C . CYS A 1 150 ? -11.473 6.489 -6.013 1.00 58.28 150 CYS A C 1
ATOM 1159 O O . CYS A 1 150 ? -10.858 7.533 -6.223 1.00 58.28 150 CYS A O 1
ATOM 1161 N N . PRO A 1 151 ? -12.823 6.511 -5.912 1.00 48.19 151 PRO A N 1
ATOM 1162 C CA . PRO A 1 151 ? -13.389 7.468 -4.952 1.00 48.19 151 PRO A CA 1
ATOM 1163 C C . PRO A 1 151 ? -14.739 7.065 -4.321 1.00 48.19 151 PRO A C 1
ATOM 1165 O O . PRO A 1 151 ? -15.690 6.714 -5.013 1.00 48.19 151 PRO A O 1
ATOM 1168 N N . ALA A 1 152 ? -14.856 7.264 -3.005 1.00 48.44 152 ALA A N 1
ATOM 1169 C CA . ALA A 1 152 ? -15.890 8.107 -2.391 1.00 48.44 152 ALA A CA 1
ATOM 1170 C C . ALA A 1 152 ? -15.569 8.257 -0.900 1.00 48.44 152 ALA A C 1
ATOM 1172 O O . ALA A 1 152 ? -15.536 7.278 -0.156 1.00 48.44 152 ALA A O 1
ATOM 1173 N N . VAL A 1 153 ? -15.338 9.498 -0.476 1.00 51.50 153 VAL A N 1
ATOM 1174 C CA . VAL A 1 153 ? -15.319 9.881 0.935 1.00 51.50 153 VAL A CA 1
ATOM 1175 C C . VAL A 1 153 ? -16.649 9.440 1.539 1.00 51.50 153 VAL A C 1
ATOM 1177 O O . VAL A 1 153 ? -17.706 9.962 1.179 1.00 51.50 153 VAL A O 1
ATOM 1180 N N . ALA A 1 154 ? -16.620 8.450 2.423 1.00 54.22 154 ALA A N 1
ATOM 1181 C CA . ALA A 1 154 ? -17.819 8.037 3.126 1.00 54.22 154 ALA A CA 1
ATOM 1182 C C . ALA A 1 154 ? -18.047 9.018 4.280 1.00 54.22 154 ALA A C 1
ATOM 1184 O O . ALA A 1 154 ? -17.355 8.986 5.297 1.00 54.22 154 ALA A O 1
ATOM 1185 N N . LEU A 1 155 ? -19.010 9.917 4.088 1.00 57.75 155 LEU A N 1
ATOM 1186 C CA . LEU A 1 155 ? -19.503 10.837 5.106 1.00 57.75 155 LEU A CA 1
ATOM 1187 C C . LEU A 1 155 ? -20.753 10.201 5.733 1.00 57.75 155 LEU A C 1
ATOM 1189 O O . LEU A 1 155 ? -21.682 9.846 5.010 1.00 57.75 155 LEU A O 1
ATOM 1193 N N . ASN A 1 156 ? -20.783 10.073 7.063 1.00 59.12 156 ASN A N 1
ATOM 1194 C CA . ASN A 1 156 ? -21.910 9.571 7.871 1.00 59.12 156 ASN A CA 1
ATOM 1195 C C . ASN A 1 156 ? -22.121 8.043 7.891 1.00 59.12 156 ASN A C 1
ATOM 1197 O O . ASN A 1 156 ? -23.105 7.520 7.367 1.00 59.12 156 ASN A O 1
ATOM 1201 N N . CYS A 1 157 ? -21.256 7.327 8.612 1.00 67.94 157 CYS A N 1
ATOM 1202 C CA . CYS A 1 157 ? -21.523 5.956 9.044 1.00 67.94 157 CYS A CA 1
ATOM 1203 C C . CYS A 1 157 ? -21.650 5.905 10.571 1.00 67.94 157 CYS A C 1
ATOM 1205 O O . CYS A 1 157 ? -20.769 6.372 11.285 1.00 67.94 157 CYS A O 1
ATOM 1207 N N . SER A 1 158 ? -22.742 5.333 11.081 1.00 70.56 158 SER A N 1
ATOM 1208 C CA . SER A 1 158 ? -23.028 5.255 12.523 1.00 70.56 158 SER A CA 1
ATOM 1209 C C . SER A 1 158 ? -22.389 4.034 13.201 1.00 70.56 158 SER A C 1
ATOM 1211 O O . SER A 1 158 ? -22.923 3.524 14.187 1.00 70.56 158 SER A O 1
ATOM 1213 N N . THR A 1 159 ? -21.314 3.493 12.622 1.00 81.44 159 THR A N 1
ATOM 1214 C CA . THR A 1 159 ? -20.515 2.428 13.235 1.00 81.44 159 THR A CA 1
ATOM 1215 C C . THR A 1 159 ? -19.180 2.997 13.676 1.00 81.44 159 THR A C 1
ATOM 1217 O O . THR A 1 159 ? -18.576 3.806 12.973 1.00 81.44 159 THR A O 1
ATOM 1220 N N . GLU A 1 160 ? -18.706 2.519 14.816 1.00 86.75 160 GLU A N 1
ATOM 1221 C CA . GLU A 1 160 ? -17.378 2.818 15.354 1.00 86.75 160 GLU A CA 1
ATOM 1222 C C . GLU A 1 160 ? -16.396 1.677 15.042 1.00 86.75 160 GLU A C 1
ATOM 1224 O O . GLU A 1 160 ? -15.301 1.618 15.585 1.00 86.75 160 GLU A O 1
ATOM 1229 N N . SER A 1 161 ? -16.794 0.715 14.199 1.00 89.31 161 SER A N 1
ATOM 1230 C CA . SER A 1 161 ? -16.002 -0.470 13.860 1.00 89.31 161 SER A CA 1
ATOM 1231 C C . SER A 1 161 ? -15.839 -0.627 12.351 1.00 89.31 161 SER A C 1
ATOM 1233 O O . SER A 1 161 ? -16.825 -0.720 11.621 1.00 89.31 161 SER A O 1
ATOM 1235 N N . TYR A 1 162 ? -14.595 -0.717 11.886 1.00 90.62 162 TYR A N 1
ATOM 1236 C CA . TYR A 1 162 ? -14.227 -0.821 10.472 1.00 90.62 162 TYR A CA 1
ATOM 1237 C C . TYR A 1 162 ? -13.267 -1.985 10.268 1.00 90.62 162 TYR A C 1
ATOM 1239 O O . TYR A 1 162 ? -12.432 -2.266 11.127 1.00 90.62 162 TYR A O 1
ATOM 1247 N N . LYS A 1 163 ? -13.368 -2.657 9.122 1.00 92.19 163 LYS A N 1
ATOM 1248 C CA . LYS A 1 163 ? -12.363 -3.608 8.653 1.00 92.19 163 LYS A CA 1
ATOM 1249 C C . LYS A 1 163 ? -11.497 -2.961 7.584 1.00 92.19 163 LYS A C 1
ATOM 1251 O O . LYS A 1 163 ? -12.036 -2.362 6.656 1.00 92.19 163 LYS A O 1
ATOM 1256 N N . ILE A 1 164 ? -10.191 -3.137 7.717 1.00 92.81 164 ILE A N 1
ATOM 1257 C CA . ILE A 1 164 ? -9.161 -2.752 6.757 1.00 92.81 164 ILE A CA 1
ATOM 1258 C C . ILE A 1 164 ? -8.671 -4.052 6.113 1.00 92.81 164 ILE A C 1
ATOM 1260 O O . ILE A 1 164 ? -8.012 -4.850 6.774 1.00 92.81 164 ILE A O 1
ATOM 1264 N N . ILE A 1 165 ? -9.075 -4.315 4.876 1.00 91.00 165 ILE A N 1
ATOM 1265 C CA . ILE A 1 165 ? -8.863 -5.590 4.184 1.00 91.00 165 ILE A CA 1
ATOM 1266 C C . ILE A 1 165 ? -7.757 -5.405 3.150 1.00 91.00 165 ILE A C 1
ATOM 1268 O O . ILE A 1 165 ? -7.915 -4.604 2.227 1.00 91.00 165 ILE A O 1
ATOM 1272 N N . PHE A 1 166 ? -6.662 -6.144 3.313 1.00 89.31 166 PHE A N 1
ATOM 1273 C CA . PHE A 1 166 ? -5.576 -6.242 2.341 1.00 89.31 166 PHE A CA 1
ATOM 1274 C C . PHE A 1 166 ? -5.877 -7.358 1.341 1.00 89.31 166 PHE A C 1
ATOM 1276 O O . PHE A 1 166 ? -6.260 -8.450 1.751 1.00 89.31 166 PHE A O 1
ATOM 1283 N N . CYS A 1 167 ? -5.694 -7.078 0.051 1.00 83.12 167 CYS A N 1
ATOM 1284 C CA . CYS A 1 167 ? -6.051 -7.946 -1.073 1.00 83.12 167 CYS A CA 1
ATOM 1285 C C . CYS A 1 167 ? -7.519 -8.419 -1.064 1.00 83.12 167 CYS A C 1
ATOM 1287 O O . CYS A 1 167 ? -7.767 -9.616 -1.206 1.00 83.12 167 CYS A O 1
ATOM 1289 N N . PRO A 1 168 ? -8.507 -7.506 -0.925 1.00 81.00 168 PRO A N 1
ATOM 1290 C CA . PRO A 1 168 ? -9.915 -7.881 -0.923 1.00 81.00 168 PRO A CA 1
ATOM 1291 C C . PRO A 1 168 ? -10.277 -8.600 -2.223 1.00 81.00 168 PRO A C 1
ATOM 1293 O O . PRO A 1 168 ? -9.978 -8.107 -3.316 1.00 81.00 168 PRO A O 1
ATOM 1296 N N . ALA A 1 169 ? -10.965 -9.735 -2.112 1.00 66.81 169 ALA A N 1
ATOM 1297 C CA . ALA A 1 169 ? -11.385 -10.519 -3.269 1.00 66.81 169 ALA A CA 1
ATOM 1298 C C . ALA A 1 169 ? -12.230 -9.686 -4.260 1.00 66.81 169 ALA A C 1
ATOM 1300 O O . ALA A 1 169 ? -13.427 -9.473 -4.071 1.00 66.81 169 ALA A O 1
ATOM 1301 N N . SER A 1 170 ? -11.607 -9.237 -5.352 1.00 52.38 170 SER A N 1
ATOM 1302 C CA . SER A 1 170 ? -12.275 -8.667 -6.526 1.00 52.38 170 SER A CA 1
ATOM 1303 C C . SER A 1 170 ? -12.018 -9.614 -7.693 1.00 52.38 170 SER A C 1
ATOM 1305 O O . SER A 1 170 ? -10.924 -9.612 -8.238 1.00 52.38 170 SER A O 1
ATOM 1307 N N . SER A 1 171 ? -12.998 -10.481 -7.989 1.00 37.59 171 SER A N 1
ATOM 1308 C CA . SER A 1 171 ? -13.098 -11.373 -9.163 1.00 37.59 171 SER A CA 1
ATOM 1309 C C . SER A 1 171 ? -11.768 -11.779 -9.823 1.00 37.59 171 SER A C 1
ATOM 1311 O O . SER A 1 171 ? -11.250 -11.065 -10.676 1.00 37.59 171 SER A O 1
ATOM 1313 N N . THR A 1 172 ? -11.283 -12.959 -9.428 1.00 37.12 172 THR A N 1
ATOM 1314 C CA . THR A 1 172 ? -10.430 -13.898 -10.181 1.00 37.12 172 THR A CA 1
ATOM 1315 C C . THR A 1 172 ? -9.821 -13.384 -11.487 1.00 37.12 172 THR A C 1
ATOM 1317 O O . THR A 1 172 ? -10.509 -13.237 -12.497 1.00 37.12 172 THR A O 1
ATOM 1320 N N . GLY A 1 173 ? -8.500 -13.259 -11.484 1.00 41.59 173 GLY A N 1
ATOM 1321 C CA . GLY A 1 173 ? -7.707 -13.094 -12.691 1.00 41.59 173 GLY A CA 1
ATOM 1322 C C . GLY A 1 173 ? -6.219 -13.076 -12.382 1.00 41.59 173 GLY A C 1
ATOM 1323 O O . GLY A 1 173 ? -5.547 -12.149 -12.810 1.00 41.59 173 GLY A O 1
ATOM 1324 N N . SER A 1 174 ? -5.719 -14.058 -11.618 1.00 38.22 174 SER A N 1
ATOM 1325 C CA . SER A 1 174 ? -4.287 -14.364 -11.669 1.00 38.22 174 SER A CA 1
ATOM 1326 C C . SER A 1 174 ? -4.007 -14.846 -13.088 1.00 38.22 174 SER A C 1
ATOM 1328 O O . SER A 1 174 ? -4.520 -15.886 -13.514 1.00 38.22 174 SER A O 1
ATOM 1330 N N . LEU A 1 175 ? -3.299 -14.033 -13.866 1.00 38.91 175 LEU A N 1
ATOM 1331 C CA . LEU A 1 175 ? -2.755 -14.488 -15.133 1.00 38.91 175 LEU A CA 1
ATOM 1332 C C . LEU A 1 175 ? -1.499 -15.287 -14.792 1.00 38.91 175 LEU A C 1
ATOM 1334 O O . LEU A 1 175 ? -0.538 -14.734 -14.268 1.00 38.91 175 LEU A O 1
ATOM 1338 N N . ASN A 1 176 ? -1.506 -16.587 -15.101 1.00 38.31 176 ASN A N 1
ATOM 1339 C CA . ASN A 1 176 ? -0.325 -17.451 -15.022 1.00 38.31 176 ASN A CA 1
ATOM 1340 C C . ASN A 1 176 ? 0.687 -17.043 -16.114 1.00 38.31 176 ASN A C 1
ATOM 1342 O O . ASN A 1 176 ? 0.867 -17.761 -17.098 1.00 38.31 176 ASN A O 1
ATOM 1346 N N . GLN A 1 177 ? 1.300 -15.867 -15.990 1.00 43.56 177 GLN A N 1
ATOM 1347 C CA . GLN A 1 177 ? 2.378 -15.405 -16.857 1.00 43.56 177 GLN A CA 1
ATOM 1348 C C . GLN A 1 177 ? 3.646 -15.250 -16.015 1.00 43.56 177 GLN A C 1
ATOM 1350 O O . GLN A 1 177 ? 3.878 -14.224 -15.387 1.00 43.56 177 GLN A O 1
ATOM 1355 N N . SER A 1 178 ? 4.456 -16.308 -15.983 1.00 45.44 178 SER A N 1
ATOM 1356 C CA . SER A 1 178 ? 5.766 -16.325 -15.330 1.00 45.44 178 SER A CA 1
ATOM 1357 C C . SER A 1 178 ? 6.853 -15.925 -16.332 1.00 45.44 178 SER A C 1
ATOM 1359 O O . SER A 1 178 ? 7.022 -16.606 -17.345 1.00 45.44 178 SER A O 1
ATOM 1361 N N . VAL A 1 179 ? 7.595 -14.855 -16.048 1.00 52.84 179 VAL A N 1
ATOM 1362 C CA . VAL A 1 179 ? 8.798 -14.457 -16.799 1.00 52.84 179 VAL A CA 1
ATOM 1363 C C . VAL A 1 179 ? 9.995 -15.241 -16.263 1.00 52.84 179 VAL A C 1
ATOM 1365 O O . VAL A 1 179 ? 10.340 -15.140 -15.088 1.00 52.84 179 VAL A O 1
ATOM 1368 N N . SER A 1 180 ? 10.621 -16.041 -17.118 1.00 51.09 180 SER A N 1
ATOM 1369 C CA . SER A 1 180 ? 11.800 -16.844 -16.797 1.00 51.09 180 SER A CA 1
ATOM 1370 C C . SER A 1 180 ? 13.092 -16.086 -17.093 1.00 51.09 180 SER A C 1
ATOM 1372 O O . SER A 1 180 ? 13.140 -15.182 -17.928 1.00 51.09 180 SER A O 1
ATOM 1374 N N . VAL A 1 181 ? 14.191 -16.468 -16.440 1.00 54.78 181 VAL A N 1
ATOM 1375 C CA . VAL A 1 181 ? 15.494 -15.896 -16.794 1.00 54.78 181 VAL A CA 1
ATOM 1376 C C . VAL A 1 181 ? 15.837 -16.254 -18.241 1.00 54.78 181 VAL A C 1
ATOM 1378 O O . VAL A 1 181 ? 15.585 -17.378 -18.677 1.00 54.78 181 VAL A O 1
ATOM 1381 N N . ARG A 1 182 ? 16.431 -15.298 -18.973 1.00 64.94 182 ARG A N 1
ATOM 1382 C CA . ARG A 1 182 ? 16.652 -15.303 -20.435 1.00 64.94 182 ARG A CA 1
ATOM 1383 C C . ARG A 1 182 ? 15.430 -14.981 -21.288 1.00 64.94 182 ARG A C 1
ATOM 1385 O O . ARG A 1 182 ? 15.593 -14.864 -22.508 1.00 64.94 182 ARG A O 1
ATOM 1392 N N . ASP A 1 183 ? 14.266 -14.763 -20.682 1.00 68.69 183 ASP A N 1
ATOM 1393 C CA . ASP A 1 183 ? 13.163 -14.140 -21.399 1.00 68.69 183 ASP A CA 1
ATOM 1394 C C . ASP A 1 183 ? 13.570 -12.750 -21.875 1.00 68.69 183 ASP A C 1
ATOM 1396 O O . ASP A 1 183 ? 14.407 -12.052 -21.284 1.00 68.69 183 ASP A O 1
ATOM 1400 N N . SER A 1 184 ? 12.972 -12.357 -22.993 1.00 82.81 184 SER A N 1
ATOM 1401 C CA . SER A 1 184 ? 13.249 -11.070 -23.597 1.00 82.81 184 SER A CA 1
ATOM 1402 C C . SER A 1 184 ? 12.031 -10.445 -24.228 1.00 82.81 184 SER A C 1
ATOM 1404 O O . SER A 1 184 ? 11.213 -11.142 -24.825 1.00 82.81 184 SER A O 1
ATOM 1406 N N . LEU A 1 185 ? 12.008 -9.122 -24.191 1.00 87.62 185 LEU A N 1
ATOM 1407 C CA . LEU A 1 185 ? 11.133 -8.302 -25.013 1.00 87.62 185 LEU A CA 1
ATOM 1408 C C . LEU A 1 185 ? 11.970 -7.640 -26.104 1.00 87.62 185 LEU A C 1
ATOM 1410 O O . LEU A 1 185 ? 13.137 -7.309 -25.880 1.00 87.62 185 LEU A O 1
ATOM 1414 N N . THR A 1 186 ? 11.362 -7.419 -27.263 1.00 92.38 186 THR A N 1
ATOM 1415 C CA . THR A 1 186 ? 11.975 -6.684 -28.372 1.00 92.38 186 THR A CA 1
ATOM 1416 C C . THR A 1 186 ? 11.057 -5.539 -28.763 1.00 92.38 186 THR A C 1
ATOM 1418 O O . THR A 1 186 ? 9.849 -5.730 -28.878 1.00 92.38 186 THR A O 1
ATOM 1421 N N . ALA A 1 187 ? 11.639 -4.362 -28.969 1.00 91.44 187 ALA A N 1
ATOM 1422 C CA . ALA A 1 187 ? 10.955 -3.177 -29.452 1.00 91.44 187 ALA A CA 1
ATOM 1423 C C . ALA A 1 187 ? 10.534 -3.375 -30.918 1.00 91.44 187 ALA A C 1
ATOM 1425 O O . ALA A 1 187 ? 11.313 -3.139 -31.839 1.00 91.44 187 ALA A O 1
ATOM 1426 N N . GLU A 1 188 ? 9.312 -3.850 -31.129 1.00 89.44 188 GLU A N 1
ATOM 1427 C CA . GLU A 1 188 ? 8.724 -4.118 -32.445 1.00 89.44 188 GLU A CA 1
ATOM 1428 C C . GLU A 1 188 ? 7.576 -3.148 -32.748 1.00 89.44 188 GLU A C 1
ATOM 1430 O O . GLU A 1 188 ? 7.296 -2.240 -31.978 1.00 89.44 188 GLU A O 1
ATOM 1435 N N . ASN A 1 189 ? 6.881 -3.307 -33.878 1.00 84.62 189 ASN A N 1
ATOM 1436 C CA . ASN A 1 189 ? 5.670 -2.517 -34.117 1.00 84.62 189 ASN A CA 1
ATOM 1437 C C . ASN A 1 189 ? 4.616 -2.812 -33.034 1.00 84.62 189 ASN A C 1
ATOM 1439 O O . ASN A 1 189 ? 4.103 -3.928 -32.958 1.00 84.62 189 ASN A O 1
ATOM 1443 N N . GLY A 1 190 ? 4.249 -1.795 -32.258 1.00 82.62 190 GLY A N 1
ATOM 1444 C CA . GLY A 1 190 ? 3.326 -1.906 -31.133 1.00 82.62 190 GLY A CA 1
ATOM 1445 C C . GLY A 1 190 ? 4.025 -1.999 -29.776 1.00 82.62 190 GLY A C 1
ATOM 1446 O O . GLY A 1 190 ? 5.233 -2.181 -29.659 1.00 82.62 190 GLY A O 1
ATOM 1447 N N . THR A 1 191 ? 3.229 -1.881 -28.719 1.00 81.62 191 THR A N 1
ATOM 1448 C CA . THR A 1 191 ? 3.693 -2.035 -27.338 1.00 81.62 191 THR A CA 1
ATOM 1449 C C . THR A 1 191 ? 3.876 -3.520 -27.010 1.00 81.62 191 THR A C 1
ATOM 1451 O O . THR A 1 191 ? 2.922 -4.295 -27.092 1.00 81.62 191 THR A O 1
ATOM 1454 N N . THR A 1 192 ? 5.077 -3.922 -26.590 1.00 85.38 192 THR A N 1
ATOM 1455 C CA . THR A 1 192 ? 5.391 -5.297 -26.152 1.00 85.38 192 THR A CA 1
ATOM 1456 C C . THR A 1 192 ? 5.727 -5.310 -24.668 1.00 85.38 192 THR A C 1
ATOM 1458 O O . THR A 1 192 ? 6.560 -4.513 -24.236 1.00 85.38 192 THR A O 1
ATOM 1461 N N . TYR A 1 193 ? 5.123 -6.203 -23.887 1.00 82.75 193 TYR A N 1
ATOM 1462 C CA . TYR A 1 193 ? 5.202 -6.134 -22.429 1.00 82.75 193 TYR A CA 1
ATOM 1463 C C . TYR A 1 193 ? 4.982 -7.472 -21.735 1.00 82.75 193 TYR A C 1
ATOM 1465 O O . TYR A 1 193 ? 4.385 -8.394 -22.290 1.00 82.75 193 TYR A O 1
ATOM 1473 N N . TRP A 1 194 ? 5.433 -7.528 -20.488 1.00 75.31 194 TRP A N 1
ATOM 1474 C CA . TRP A 1 194 ? 5.020 -8.507 -19.495 1.00 75.31 194 TRP A CA 1
ATOM 1475 C C . TRP A 1 194 ? 3.953 -7.893 -18.595 1.00 75.31 194 TRP A C 1
ATOM 1477 O O . TRP A 1 194 ? 4.060 -6.725 -18.211 1.00 75.31 194 TRP A O 1
ATOM 1487 N N . LEU A 1 195 ? 2.919 -8.667 -18.270 1.00 67.38 195 LEU A N 1
ATOM 1488 C CA . LEU A 1 195 ? 1.904 -8.262 -17.302 1.00 67.38 195 LEU A CA 1
ATOM 1489 C C . LEU A 1 195 ? 2.309 -8.683 -15.894 1.00 67.38 195 LEU A C 1
ATOM 1491 O O . LEU A 1 195 ? 2.902 -9.743 -15.700 1.00 67.38 195 LEU A O 1
ATOM 1495 N N . SER A 1 196 ? 1.938 -7.872 -14.905 1.00 57.38 196 SER A N 1
ATOM 1496 C CA . SER A 1 196 ? 1.964 -8.312 -13.513 1.00 57.38 196 SER A CA 1
ATOM 1497 C C . SER A 1 196 ? 0.982 -9.477 -13.308 1.00 57.38 196 SER A C 1
ATOM 1499 O O . SER A 1 196 ? -0.032 -9.542 -14.012 1.00 57.38 196 SER A O 1
ATOM 1501 N N . PRO A 1 197 ? 1.195 -10.357 -12.311 1.00 51.16 197 PRO A N 1
ATOM 1502 C CA . PRO A 1 197 ? 0.238 -11.418 -11.975 1.00 51.16 197 PRO A CA 1
ATOM 1503 C C . PRO A 1 197 ? -1.185 -10.901 -11.706 1.00 51.16 197 PRO A C 1
ATOM 1505 O O . PRO A 1 197 ? -2.168 -11.561 -12.038 1.00 51.16 197 PRO A O 1
ATOM 1508 N N . SER A 1 198 ? -1.304 -9.682 -11.165 1.00 50.31 198 SER A N 1
ATOM 1509 C CA . SER A 1 198 ? -2.586 -8.996 -10.948 1.00 50.31 198 SER A CA 1
ATOM 1510 C C . SER A 1 198 ? -3.239 -8.457 -12.237 1.00 50.31 198 SER A C 1
ATOM 1512 O O . SER A 1 198 ? -4.422 -8.096 -12.263 1.00 50.31 198 SER A O 1
ATOM 1514 N N . GLY A 1 199 ? -2.467 -8.375 -13.322 1.00 56.75 199 GLY A N 1
ATOM 1515 C CA . GLY A 1 199 ? -2.839 -7.784 -14.603 1.00 56.75 199 GLY A CA 1
ATOM 1516 C C . GLY A 1 199 ? -3.000 -6.262 -14.569 1.00 56.75 199 GLY A C 1
ATOM 1517 O O . GLY A 1 199 ? -3.542 -5.697 -15.515 1.00 56.75 199 GLY A O 1
ATOM 1518 N N . ASP A 1 200 ? -2.613 -5.595 -13.481 1.00 58.41 200 ASP A N 1
ATOM 1519 C CA . ASP A 1 200 ? -2.821 -4.151 -13.297 1.00 58.41 200 ASP A CA 1
ATOM 1520 C C . ASP A 1 200 ? -1.697 -3.320 -13.902 1.00 58.41 200 ASP A C 1
ATOM 1522 O O . ASP A 1 200 ? -1.938 -2.222 -14.407 1.00 58.41 200 ASP A O 1
ATOM 1526 N N . PHE A 1 201 ? -0.485 -3.867 -13.880 1.00 68.81 201 PHE A N 1
ATOM 1527 C CA . PHE A 1 201 ? 0.713 -3.229 -14.391 1.00 68.81 201 PHE A CA 1
ATOM 1528 C C . PHE A 1 201 ? 1.233 -3.996 -15.595 1.00 68.81 201 PHE A C 1
ATOM 1530 O O . PHE A 1 201 ? 1.151 -5.223 -15.664 1.00 68.81 201 PHE A O 1
ATOM 1537 N N . ALA A 1 202 ? 1.796 -3.254 -16.534 1.00 75.06 202 ALA A N 1
ATOM 1538 C CA . ALA A 1 202 ? 2.575 -3.797 -17.625 1.00 75.06 202 ALA A CA 1
ATOM 1539 C C . ALA A 1 202 ? 3.970 -3.178 -17.588 1.00 75.06 202 ALA A C 1
ATOM 1541 O O . ALA A 1 202 ? 4.117 -1.989 -17.303 1.00 75.06 202 ALA A O 1
ATOM 1542 N N . PHE A 1 203 ? 4.977 -3.996 -17.876 1.00 81.56 203 PHE A N 1
ATOM 1543 C CA . PHE A 1 203 ? 6.365 -3.580 -17.998 1.00 81.56 203 PHE A CA 1
ATOM 1544 C C . PHE A 1 203 ? 6.923 -4.020 -19.346 1.00 81.56 203 PHE A C 1
ATOM 1546 O O . PHE A 1 203 ? 6.842 -5.194 -19.708 1.00 81.56 203 PHE A O 1
ATOM 1553 N N . GLY A 1 204 ? 7.494 -3.083 -20.096 1.00 85.62 204 GLY A N 1
ATOM 1554 C CA . GLY A 1 204 ? 8.066 -3.381 -21.401 1.00 85.62 204 GLY A CA 1
ATOM 1555 C C . GLY A 1 204 ? 8.246 -2.151 -22.273 1.00 85.62 204 GLY A C 1
ATOM 1556 O O . GLY A 1 204 ? 8.427 -1.045 -21.776 1.00 85.62 204 GLY A O 1
ATOM 1557 N N . PHE A 1 205 ? 8.208 -2.348 -23.585 1.00 90.88 205 PHE A N 1
ATOM 1558 C CA . PHE A 1 205 ? 8.347 -1.277 -24.561 1.00 90.88 205 PHE A CA 1
ATOM 1559 C C . PHE A 1 205 ? 7.005 -0.605 -24.828 1.00 90.88 205 PHE A C 1
ATOM 1561 O O . PHE A 1 205 ? 6.092 -1.228 -25.366 1.00 90.88 205 PHE A O 1
ATOM 1568 N N . PHE A 1 206 ? 6.917 0.677 -24.490 1.00 88.12 206 PHE A N 1
ATOM 1569 C CA . PHE A 1 206 ? 5.820 1.569 -24.829 1.00 88.12 206 PHE A CA 1
ATOM 1570 C C . PHE A 1 206 ? 6.175 2.369 -26.082 1.00 88.12 206 PHE A C 1
ATOM 1572 O O . PHE A 1 206 ? 7.151 3.124 -26.085 1.00 88.12 206 PHE A O 1
ATOM 1579 N N . GLN A 1 207 ? 5.405 2.184 -27.156 1.00 88.94 207 GLN A N 1
ATOM 1580 C CA . GLN A 1 207 ? 5.691 2.805 -28.447 1.00 88.94 207 GLN A CA 1
ATOM 1581 C C . GLN A 1 207 ? 5.368 4.307 -28.435 1.00 88.94 207 GLN A C 1
ATOM 1583 O O . GLN A 1 207 ? 4.256 4.716 -28.107 1.00 88.94 207 GLN A O 1
ATOM 1588 N N . LEU A 1 208 ? 6.337 5.122 -28.846 1.00 86.00 208 LEU A N 1
ATOM 1589 C CA . LEU A 1 208 ? 6.181 6.552 -29.094 1.00 86.00 208 LEU A CA 1
ATOM 1590 C C . LEU A 1 208 ? 5.803 6.821 -30.566 1.00 86.00 208 LEU A C 1
ATOM 1592 O O . LEU A 1 208 ? 6.060 5.985 -31.438 1.00 86.00 208 LEU A O 1
ATOM 1596 N N . PRO A 1 209 ? 5.248 8.008 -30.895 1.00 82.25 209 PRO A N 1
ATOM 1597 C CA . PRO A 1 209 ? 4.815 8.343 -32.259 1.00 82.25 209 PRO A CA 1
ATOM 1598 C C . PRO A 1 209 ? 5.911 8.315 -33.341 1.00 82.25 209 PRO A C 1
ATOM 1600 O O . PRO A 1 209 ? 5.597 8.312 -34.526 1.00 82.25 209 PRO A O 1
ATOM 1603 N N . ASN A 1 210 ? 7.187 8.325 -32.957 1.00 83.75 210 ASN A N 1
ATOM 1604 C CA . ASN A 1 210 ? 8.351 8.448 -33.838 1.00 83.75 210 ASN A CA 1
ATOM 1605 C C . ASN A 1 210 ? 9.134 7.134 -34.022 1.00 83.75 210 ASN A C 1
ATOM 1607 O O . ASN A 1 210 ? 10.339 7.179 -34.246 1.00 83.75 210 ASN A O 1
ATOM 1611 N N . GLU A 1 211 ? 8.472 5.980 -33.893 1.00 85.19 211 GLU A N 1
ATOM 1612 C CA . GLU A 1 211 ? 9.105 4.645 -33.948 1.00 85.19 211 GLU A CA 1
ATOM 1613 C C . GLU A 1 211 ? 10.203 4.418 -32.889 1.00 85.19 211 GLU A C 1
ATOM 1615 O O . GLU A 1 211 ? 11.012 3.495 -33.002 1.00 85.19 211 GLU A O 1
ATOM 1620 N N . LEU A 1 212 ? 10.215 5.245 -31.841 1.00 90.12 212 LEU A N 1
ATOM 1621 C CA . LEU A 1 212 ? 11.012 5.024 -30.642 1.00 90.12 212 LEU A CA 1
ATOM 1622 C C . LEU A 1 212 ? 10.170 4.374 -29.548 1.00 90.12 212 LEU A C 1
ATOM 1624 O O . LEU A 1 212 ? 8.940 4.403 -29.577 1.00 90.12 212 LEU A O 1
ATOM 1628 N N . PHE A 1 213 ? 10.849 3.811 -28.556 1.00 91.94 213 PHE A N 1
ATOM 1629 C CA . PHE A 1 213 ? 10.223 3.054 -27.487 1.00 91.94 213 PHE A CA 1
ATOM 1630 C C . PHE A 1 213 ? 10.760 3.490 -26.134 1.00 91.94 213 PHE A C 1
ATOM 1632 O O . PHE A 1 213 ? 11.969 3.537 -25.906 1.00 91.94 213 PHE A O 1
ATOM 1639 N N . LEU A 1 214 ? 9.852 3.760 -25.203 1.00 89.75 214 LEU A N 1
ATOM 1640 C CA . LEU A 1 214 ? 10.209 3.856 -23.796 1.00 89.75 214 LEU A CA 1
ATOM 1641 C C . LEU A 1 214 ? 10.194 2.459 -23.200 1.00 89.75 214 LEU A C 1
ATOM 1643 O O . LEU A 1 214 ? 9.198 1.749 -23.312 1.00 89.75 214 LEU A O 1
ATOM 1647 N N . LEU A 1 215 ? 11.271 2.075 -22.523 1.00 87.38 215 LEU A N 1
ATOM 1648 C CA . LEU A 1 215 ? 11.186 0.974 -21.577 1.00 87.38 215 LEU A CA 1
ATOM 1649 C C . LEU A 1 215 ? 10.463 1.506 -20.339 1.00 87.38 215 LEU A C 1
ATOM 1651 O O . LEU A 1 215 ? 11.020 2.317 -19.606 1.00 87.38 215 LEU A O 1
ATOM 1655 N N . ALA A 1 216 ? 9.217 1.104 -20.140 1.00 81.12 216 ALA A N 1
ATOM 1656 C CA . ALA A 1 216 ? 8.309 1.750 -19.208 1.00 81.12 216 ALA A CA 1
ATOM 1657 C C . ALA A 1 216 ? 7.511 0.757 -18.372 1.00 81.12 216 ALA A C 1
ATOM 1659 O O . ALA A 1 216 ? 7.365 -0.415 -18.719 1.00 81.12 216 ALA A O 1
ATOM 1660 N N . ILE A 1 217 ? 6.969 1.278 -17.275 1.00 73.56 217 ILE A N 1
ATOM 1661 C CA . ILE A 1 217 ? 5.886 0.672 -16.512 1.00 73.56 217 ILE A CA 1
ATOM 1662 C C . ILE A 1 217 ? 4.662 1.564 -16.697 1.00 73.56 217 ILE A C 1
ATOM 1664 O O . ILE A 1 217 ? 4.755 2.791 -16.591 1.00 73.56 217 ILE A O 1
ATOM 1668 N N . TRP A 1 218 ? 3.512 0.957 -16.956 1.00 72.31 218 TRP A N 1
ATOM 1669 C CA . TRP A 1 218 ? 2.235 1.657 -17.050 1.00 72.31 218 TRP A CA 1
ATOM 1670 C C . TRP A 1 218 ? 1.107 0.819 -16.463 1.00 72.31 218 TRP A C 1
ATOM 1672 O O . TRP A 1 218 ? 1.241 -0.393 -16.267 1.00 72.31 218 TRP A O 1
ATOM 1682 N N . TYR A 1 219 ? -0.030 1.458 -16.199 1.00 65.62 219 TYR A N 1
ATOM 1683 C CA . TYR A 1 219 ? -1.233 0.729 -15.816 1.00 65.62 219 TYR A CA 1
ATOM 1684 C C . TYR A 1 219 ? -1.860 0.060 -17.039 1.00 65.62 219 TYR A C 1
ATOM 1686 O O . TYR A 1 21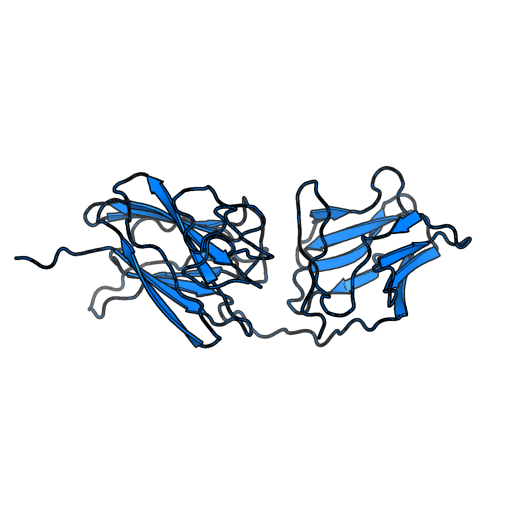9 ? -2.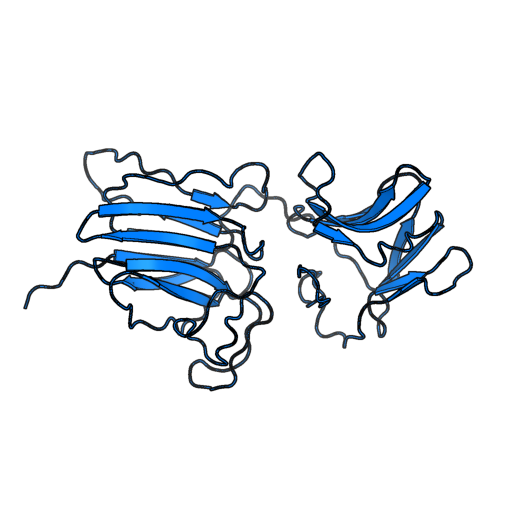417 0.736 -17.907 1.00 65.62 219 TYR A O 1
ATOM 1694 N N . ALA A 1 220 ? -1.823 -1.271 -17.084 1.00 68.38 220 ALA A N 1
ATOM 1695 C CA . ALA A 1 220 ? -2.279 -2.073 -18.218 1.00 68.38 220 ALA A CA 1
ATOM 1696 C C . ALA A 1 220 ? -3.783 -1.929 -18.491 1.00 68.38 220 ALA A C 1
ATOM 1698 O O . ALA A 1 220 ? -4.236 -2.062 -19.626 1.00 68.38 220 ALA A O 1
ATOM 1699 N N . LYS A 1 221 ? -4.566 -1.657 -17.443 1.00 62.28 221 LYS A N 1
ATOM 1700 C CA . LYS A 1 221 ? -6.026 -1.568 -17.530 1.00 62.28 221 LYS A CA 1
ATOM 1701 C C . LYS A 1 221 ? -6.518 -0.156 -17.865 1.00 62.28 221 LYS A C 1
ATOM 1703 O O . LYS A 1 221 ? -7.674 -0.015 -18.253 1.00 62.28 221 LYS A O 1
ATOM 1708 N N . ILE A 1 222 ? -5.708 0.892 -17.687 1.00 60.78 222 ILE A N 1
ATOM 1709 C CA . ILE A 1 222 ? -6.117 2.299 -17.877 1.00 60.78 222 ILE A CA 1
ATOM 1710 C C . ILE A 1 222 ? -5.883 2.716 -19.334 1.00 60.78 222 ILE A C 1
ATOM 1712 O O . ILE A 1 222 ? -4.799 2.506 -19.870 1.00 60.78 222 ILE A O 1
ATOM 1716 N N . GLN A 1 223 ? -6.890 3.322 -19.971 1.00 50.69 223 GLN A N 1
ATOM 1717 C CA . GLN A 1 223 ? -6.748 3.920 -21.306 1.00 50.69 223 GLN A CA 1
ATOM 1718 C C . GLN A 1 223 ? -6.252 5.376 -21.187 1.00 50.69 223 GLN A C 1
ATOM 1720 O O . GLN A 1 223 ? -6.666 6.070 -20.262 1.00 50.69 223 GLN A O 1
ATOM 1725 N N . ASN A 1 224 ? -5.421 5.827 -22.141 1.00 55.25 224 ASN A N 1
ATOM 1726 C CA . ASN A 1 224 ? -4.668 7.103 -22.199 1.00 55.25 224 ASN A CA 1
ATOM 1727 C C . ASN A 1 224 ? -3.410 7.187 -21.314 1.00 55.25 224 ASN A C 1
ATOM 1729 O O . ASN A 1 224 ? -3.472 7.671 -20.189 1.00 55.25 224 ASN A O 1
ATOM 1733 N N . ASP A 1 225 ? -2.260 6.804 -21.880 1.00 60.06 225 ASP A N 1
ATOM 1734 C CA . ASP A 1 225 ? -0.905 7.189 -21.443 1.00 60.06 225 ASP A CA 1
ATOM 1735 C C . ASP A 1 225 ? -0.646 7.103 -19.934 1.00 60.06 225 ASP A C 1
ATOM 1737 O O . ASP A 1 225 ? -0.128 8.012 -19.287 1.00 60.06 225 ASP A O 1
ATOM 1741 N N . SER A 1 226 ? -0.979 5.947 -19.373 1.00 68.06 226 SER A N 1
ATOM 1742 C CA . SER A 1 226 ? -0.841 5.608 -17.960 1.00 68.06 226 SER A CA 1
ATOM 1743 C C . SER A 1 226 ? 0.598 5.273 -17.543 1.00 68.06 226 SER A C 1
ATOM 1745 O O . SER A 1 226 ? 0.801 4.455 -16.642 1.00 68.06 226 SER A O 1
ATOM 1747 N N . ILE A 1 227 ? 1.600 5.864 -18.207 1.00 71.88 227 ILE A N 1
ATOM 1748 C CA . ILE A 1 227 ? 3.016 5.643 -17.899 1.00 71.88 227 ILE A CA 1
ATOM 1749 C C . ILE A 1 227 ? 3.312 6.225 -16.523 1.00 71.88 227 ILE A C 1
ATOM 1751 O O . ILE A 1 227 ? 3.150 7.419 -16.279 1.00 71.88 227 ILE A O 1
ATOM 1755 N N . ILE A 1 228 ? 3.775 5.364 -15.628 1.00 63.50 228 ILE A N 1
ATOM 1756 C CA . ILE A 1 228 ? 4.088 5.717 -14.245 1.00 63.50 228 ILE A CA 1
ATOM 1757 C C . ILE A 1 228 ? 5.592 5.765 -13.977 1.00 63.50 228 ILE A C 1
ATOM 1759 O O . ILE A 1 228 ? 6.038 6.460 -13.064 1.00 63.50 228 ILE A O 1
ATOM 1763 N N . TRP A 1 229 ? 6.377 5.080 -14.810 1.00 74.38 229 TRP A N 1
ATOM 1764 C CA . TRP A 1 229 ? 7.832 5.138 -14.809 1.00 74.38 229 TRP A CA 1
ATOM 1765 C C . TRP A 1 229 ? 8.382 4.777 -16.189 1.00 74.38 229 TRP A C 1
ATOM 1767 O O . TRP A 1 229 ? 7.780 3.983 -16.911 1.00 74.38 229 TRP A O 1
ATOM 1777 N N . TYR A 1 230 ? 9.549 5.312 -16.539 1.00 78.06 230 TYR A N 1
ATOM 1778 C CA . TYR A 1 230 ? 10.315 4.882 -17.703 1.00 78.06 230 TYR A CA 1
ATOM 1779 C C . TYR A 1 230 ? 11.820 4.942 -17.428 1.00 78.06 230 TYR A C 1
ATOM 1781 O O . TYR A 1 230 ? 12.306 5.802 -16.691 1.00 78.06 230 TYR A O 1
ATOM 1789 N N . ALA A 1 231 ? 12.564 4.037 -18.054 1.00 77.06 231 ALA A N 1
ATOM 1790 C CA . ALA A 1 231 ? 14.010 4.110 -18.157 1.00 77.06 231 ALA A CA 1
ATOM 1791 C C . ALA A 1 231 ? 14.408 5.055 -19.290 1.00 77.06 231 ALA A C 1
ATOM 1793 O O . ALA A 1 231 ? 13.772 5.081 -20.344 1.00 77.06 231 ALA A O 1
ATOM 1794 N N . ASN A 1 232 ? 15.521 5.761 -19.084 1.00 71.50 232 ASN A N 1
ATOM 1795 C CA . ASN A 1 232 ? 16.249 6.464 -20.138 1.00 71.50 232 ASN A CA 1
ATOM 1796 C C . ASN A 1 232 ? 15.383 7.422 -20.989 1.00 71.50 232 ASN A C 1
ATOM 1798 O O . ASN A 1 232 ? 15.439 7.392 -22.216 1.00 71.50 232 ASN A O 1
ATOM 1802 N N . GLY A 1 233 ? 14.551 8.259 -20.355 1.00 69.06 233 GLY A N 1
ATOM 1803 C CA . GLY A 1 233 ? 13.584 9.101 -21.081 1.00 69.06 233 GLY A CA 1
ATOM 1804 C C . GLY A 1 233 ? 14.186 10.140 -22.019 1.00 69.06 233 GLY A C 1
ATOM 1805 O O . GLY A 1 233 ? 13.549 10.498 -23.004 1.00 69.06 233 GLY A O 1
ATOM 1806 N N . ASP A 1 234 ? 15.417 10.580 -21.755 1.00 75.75 234 ASP A N 1
ATOM 1807 C CA . ASP A 1 234 ? 16.139 11.507 -22.633 1.00 75.75 234 ASP A CA 1
ATOM 1808 C C . ASP A 1 234 ? 16.704 10.808 -23.882 1.00 75.75 234 ASP A C 1
ATOM 1810 O O . ASP A 1 234 ? 17.126 11.461 -24.835 1.00 75.75 234 ASP A O 1
ATOM 1814 N N . SER A 1 235 ? 16.746 9.472 -23.897 1.00 83.31 235 SER A N 1
ATOM 1815 C CA . SER A 1 235 ? 17.255 8.672 -25.015 1.00 83.31 235 SER A CA 1
ATOM 1816 C C . SER A 1 235 ? 16.434 7.389 -25.202 1.00 83.31 235 SER A C 1
ATOM 1818 O O . SER A 1 235 ? 16.915 6.291 -24.908 1.00 83.31 235 SER A O 1
ATOM 1820 N N . PRO A 1 236 ? 15.185 7.510 -25.696 1.00 89.44 236 PRO A N 1
ATOM 1821 C CA . PRO A 1 236 ? 14.317 6.367 -25.955 1.00 89.44 236 PRO A CA 1
ATOM 1822 C C . PRO A 1 236 ? 14.967 5.335 -26.884 1.00 89.44 236 PRO A C 1
ATOM 1824 O O . PRO A 1 236 ? 15.743 5.672 -27.781 1.00 89.44 236 PRO A O 1
ATOM 1827 N N . ALA A 1 237 ? 14.625 4.067 -26.684 1.00 92.81 237 ALA A N 1
ATOM 1828 C CA . ALA A 1 237 ? 15.206 2.961 -27.425 1.00 92.81 237 ALA A CA 1
ATOM 1829 C C . ALA A 1 237 ? 14.725 2.954 -28.890 1.00 92.81 237 ALA A C 1
ATOM 1831 O O . ALA A 1 237 ? 13.531 3.149 -29.140 1.00 92.81 237 ALA A O 1
ATOM 1832 N N . PRO A 1 238 ? 15.610 2.710 -29.870 1.00 93.69 238 PRO A N 1
ATOM 1833 C CA . PRO A 1 238 ? 15.200 2.512 -31.253 1.00 93.69 238 PRO A CA 1
ATOM 1834 C C . PRO A 1 238 ? 14.477 1.171 -31.442 1.00 93.69 238 PRO A C 1
ATOM 1836 O O . PRO A 1 238 ? 14.625 0.228 -30.658 1.00 93.69 238 PRO A O 1
ATOM 1839 N N . LYS A 1 239 ? 13.717 1.061 -32.534 1.00 94.25 239 LYS A N 1
ATOM 1840 C CA . LYS A 1 239 ? 13.132 -0.210 -32.972 1.00 94.25 239 LYS A CA 1
ATOM 1841 C C . LYS A 1 239 ? 14.208 -1.293 -33.118 1.00 94.25 239 LYS A C 1
ATOM 1843 O O . LYS A 1 239 ? 15.275 -1.039 -33.668 1.00 94.25 239 LYS A O 1
ATOM 1848 N N . GLY A 1 240 ? 13.909 -2.503 -32.655 1.00 92.38 240 GLY A N 1
ATOM 1849 C CA . GLY A 1 240 ? 14.824 -3.645 -32.621 1.00 92.38 240 GLY A CA 1
ATOM 1850 C C . GLY A 1 240 ? 15.659 -3.741 -31.341 1.00 92.38 240 GLY A C 1
ATOM 1851 O O . GLY A 1 240 ? 16.379 -4.722 -31.159 1.00 92.38 240 GLY A O 1
ATOM 1852 N N . SER A 1 241 ? 15.563 -2.762 -30.434 1.00 94.94 241 SER A N 1
ATOM 1853 C CA . SER A 1 241 ? 16.159 -2.866 -29.103 1.00 94.94 241 SER A CA 1
ATOM 1854 C C . SER A 1 241 ? 15.604 -4.051 -28.321 1.00 94.94 241 SER A C 1
ATOM 1856 O O . SER A 1 241 ? 14.422 -4.377 -28.419 1.00 94.94 241 SER A O 1
ATOM 1858 N N . ARG A 1 242 ? 16.456 -4.680 -27.507 1.00 93.50 242 ARG A N 1
ATOM 1859 C CA . ARG A 1 242 ? 16.121 -5.905 -26.776 1.00 93.50 242 ARG A CA 1
ATOM 1860 C C . ARG A 1 242 ? 16.329 -5.727 -25.281 1.00 93.50 242 ARG A C 1
ATOM 1862 O O . ARG A 1 242 ? 17.394 -5.300 -24.850 1.00 93.50 242 ARG A O 1
ATOM 1869 N N . LEU A 1 243 ? 15.317 -6.086 -24.500 1.00 88.38 243 LEU A N 1
ATOM 1870 C CA . LEU A 1 243 ? 15.386 -6.183 -23.047 1.00 88.38 243 LEU A CA 1
ATOM 1871 C C . LEU A 1 243 ? 15.572 -7.645 -22.660 1.00 88.38 243 LEU A C 1
ATOM 1873 O O . LEU A 1 243 ? 14.806 -8.488 -23.120 1.00 88.38 243 LEU A O 1
ATOM 1877 N N . VAL A 1 244 ? 16.552 -7.948 -21.814 1.00 83.75 244 VAL A N 1
ATOM 1878 C CA . VAL A 1 244 ? 16.841 -9.312 -21.356 1.00 83.75 244 VAL A CA 1
ATOM 1879 C C . VAL A 1 244 ? 16.947 -9.338 -19.842 1.00 83.75 244 VAL A C 1
ATOM 1881 O O . VAL A 1 244 ? 17.645 -8.507 -19.262 1.00 83.75 244 VAL A O 1
ATOM 1884 N N . LEU A 1 245 ? 16.309 -10.326 -19.212 1.00 71.50 245 LEU A N 1
ATOM 1885 C CA . LEU A 1 245 ? 16.577 -10.659 -17.816 1.00 71.50 245 LEU A CA 1
ATOM 1886 C C . LEU A 1 245 ? 17.811 -11.567 -17.744 1.00 71.50 245 LEU A C 1
ATOM 1888 O O . LEU A 1 245 ? 17.788 -12.701 -18.227 1.00 71.50 245 LEU A O 1
ATOM 1892 N N . ASN A 1 246 ? 18.898 -11.046 -17.180 1.00 67.06 246 ASN A N 1
ATOM 1893 C CA . ASN A 1 246 ? 20.175 -11.729 -17.012 1.00 67.06 246 ASN A CA 1
ATOM 1894 C C . ASN A 1 246 ? 20.312 -12.286 -15.583 1.00 67.06 246 ASN A C 1
ATOM 1896 O O . ASN A 1 246 ? 19.999 -11.594 -14.616 1.00 67.06 246 ASN A O 1
ATOM 1900 N N . ASP A 1 247 ? 20.837 -13.511 -15.468 1.00 60.72 247 ASP A N 1
ATOM 1901 C CA . ASP A 1 247 ? 21.032 -14.260 -14.215 1.00 60.72 247 ASP A CA 1
ATOM 1902 C C . ASP A 1 247 ? 21.869 -13.514 -13.148 1.00 60.72 247 ASP A C 1
ATOM 1904 O O . ASP A 1 247 ? 21.722 -13.779 -11.956 1.00 60.72 247 ASP A O 1
ATOM 1908 N N . SER A 1 248 ? 22.753 -12.597 -13.558 1.00 58.78 248 SER A N 1
ATOM 1909 C CA . SER A 1 248 ? 23.683 -11.889 -12.662 1.00 58.78 248 SER A CA 1
ATOM 1910 C C . SER A 1 248 ? 23.683 -10.367 -12.818 1.00 58.78 248 SER A C 1
ATOM 1912 O O . SER A 1 248 ? 24.108 -9.665 -11.906 1.00 58.78 248 SER A O 1
ATOM 1914 N N . HIS A 1 249 ? 23.219 -9.837 -13.954 1.00 58.16 249 HIS A N 1
ATOM 1915 C CA . HIS A 1 249 ? 23.267 -8.393 -14.248 1.00 58.16 249 HIS A CA 1
ATOM 1916 C C . HIS A 1 249 ? 21.885 -7.713 -14.220 1.00 58.16 249 HIS A C 1
ATOM 1918 O O . HIS A 1 249 ? 21.770 -6.545 -14.585 1.00 58.16 249 HIS A O 1
ATOM 1924 N N . GLY A 1 250 ? 20.834 -8.427 -13.800 1.00 67.50 250 GLY A N 1
ATOM 1925 C CA . GLY A 1 250 ? 19.472 -7.897 -13.757 1.00 67.50 250 GLY A CA 1
ATOM 1926 C C . GLY A 1 250 ? 18.884 -7.668 -15.153 1.00 67.50 250 GLY A C 1
ATOM 1927 O O . GLY A 1 250 ? 19.094 -8.471 -16.062 1.00 67.50 250 GLY A O 1
ATOM 1928 N N . LEU A 1 251 ? 18.115 -6.593 -15.331 1.00 76.62 251 LEU A N 1
ATOM 1929 C CA . LEU A 1 251 ? 17.538 -6.223 -16.623 1.00 76.62 251 LEU A CA 1
ATOM 1930 C C . LEU A 1 251 ? 18.549 -5.426 -17.442 1.00 76.62 251 LEU A C 1
ATOM 1932 O O . LEU A 1 251 ? 19.005 -4.371 -17.007 1.00 76.62 251 LEU A O 1
ATOM 1936 N N . VAL A 1 252 ? 18.847 -5.904 -18.648 1.00 84.75 252 VAL A N 1
ATOM 1937 C CA . VAL A 1 252 ? 19.769 -5.246 -19.579 1.00 84.75 252 VAL A CA 1
ATOM 1938 C C . VAL A 1 252 ? 19.025 -4.904 -20.862 1.00 84.75 252 VAL A C 1
ATOM 1940 O O . VAL A 1 252 ? 18.445 -5.781 -21.505 1.00 84.75 252 VAL A O 1
ATOM 1943 N N . LEU A 1 253 ? 19.041 -3.625 -21.225 1.00 88.31 253 LEU A N 1
ATOM 1944 C CA . LEU A 1 253 ? 18.491 -3.096 -22.464 1.00 88.31 253 LEU A CA 1
ATOM 1945 C C . LEU A 1 253 ? 19.628 -2.839 -23.454 1.00 88.31 253 LEU A C 1
ATOM 1947 O O . LEU A 1 253 ? 20.527 -2.045 -23.173 1.00 88.31 253 LEU A O 1
ATOM 1951 N N . THR A 1 254 ? 19.559 -3.454 -24.631 1.00 93.00 254 THR A N 1
ATOM 1952 C CA . THR A 1 254 ? 20.542 -3.266 -25.703 1.00 93.00 254 THR A CA 1
ATOM 1953 C C . THR A 1 254 ? 19.931 -2.662 -26.964 1.00 93.00 254 THR A C 1
ATOM 1955 O O . THR A 1 254 ? 18.752 -2.860 -27.267 1.00 93.00 254 THR A O 1
ATOM 1958 N N . SER A 1 255 ? 20.747 -1.939 -27.728 1.00 92.56 255 SER A N 1
ATOM 1959 C CA . SER A 1 255 ? 20.426 -1.467 -29.074 1.00 92.56 255 SER A CA 1
ATOM 1960 C C . SER A 1 255 ? 20.365 -2.640 -30.067 1.00 92.56 255 SER A C 1
ATOM 1962 O O . SER A 1 255 ? 20.862 -3.728 -29.750 1.00 92.56 255 SER A O 1
ATOM 1964 N N . PRO A 1 256 ? 19.791 -2.447 -31.268 1.00 92.50 256 PRO A N 1
ATOM 1965 C CA . PRO A 1 256 ? 19.816 -3.443 -32.344 1.00 92.50 256 PRO A CA 1
ATOM 1966 C C . PRO A 1 256 ? 21.236 -3.890 -32.720 1.00 92.50 256 PRO A C 1
ATOM 1968 O O . PRO A 1 256 ? 21.459 -5.038 -33.093 1.00 92.50 256 PRO A O 1
ATOM 1971 N N . GLU A 1 257 ? 22.210 -2.992 -32.580 1.00 92.94 257 GLU A N 1
ATOM 1972 C CA . GLU A 1 257 ? 23.635 -3.230 -32.834 1.00 92.94 257 GLU A CA 1
ATOM 1973 C C . GLU A 1 257 ? 24.344 -3.922 -31.656 1.00 92.94 257 GLU A C 1
ATOM 1975 O O . GLU A 1 257 ? 25.528 -4.244 -31.748 1.00 92.94 257 GLU A O 1
ATOM 1980 N N . GLY A 1 258 ? 23.637 -4.151 -30.544 1.00 88.62 258 GLY A N 1
ATOM 1981 C CA . GLY A 1 258 ? 24.148 -4.827 -29.352 1.00 88.62 258 GLY A CA 1
ATOM 1982 C C . GLY A 1 258 ? 24.830 -3.918 -28.328 1.00 88.62 258 GLY A C 1
ATOM 1983 O O . GLY A 1 258 ? 25.434 -4.429 -27.387 1.00 88.62 258 GLY A O 1
ATOM 1984 N N . SER A 1 259 ? 24.743 -2.591 -28.471 1.00 90.75 259 SER A N 1
ATOM 1985 C CA . SER A 1 259 ? 25.281 -1.666 -27.462 1.00 90.75 259 SER A CA 1
ATOM 1986 C C . SER A 1 259 ? 24.355 -1.568 -26.244 1.00 90.75 259 SER A C 1
ATOM 1988 O O . SER A 1 259 ? 23.139 -1.628 -26.394 1.00 90.75 259 SER A O 1
ATOM 1990 N N . GLU A 1 260 ? 24.898 -1.443 -25.030 1.00 91.00 260 GLU A N 1
ATOM 1991 C CA . GLU A 1 260 ? 24.089 -1.262 -23.814 1.00 91.00 260 GLU A CA 1
ATOM 1992 C C . GLU A 1 260 ? 23.471 0.143 -23.809 1.00 91.00 260 GLU A C 1
ATOM 1994 O O . GLU A 1 260 ? 24.187 1.140 -23.870 1.00 91.00 260 GLU A O 1
ATOM 1999 N N . LEU A 1 261 ? 22.141 0.216 -23.738 1.00 87.38 261 LEU A N 1
ATOM 2000 C CA . LEU A 1 261 ? 21.398 1.477 -23.650 1.00 87.38 261 LEU A CA 1
ATOM 2001 C C . LEU A 1 261 ? 21.012 1.804 -22.207 1.00 87.38 261 LEU A C 1
ATOM 2003 O O . LEU A 1 261 ? 20.946 2.971 -21.832 1.00 87.38 261 LEU A O 1
ATOM 2007 N N . TRP A 1 262 ? 20.718 0.778 -21.407 1.00 86.19 262 TRP A N 1
ATOM 2008 C CA . TRP A 1 262 ? 20.354 0.913 -20.001 1.00 86.19 262 TRP A CA 1
ATOM 2009 C C . TRP A 1 262 ? 20.500 -0.433 -19.283 1.00 86.19 262 TRP A C 1
ATOM 2011 O O . TRP A 1 262 ? 20.312 -1.488 -19.890 1.00 86.19 262 TRP A O 1
ATOM 2021 N N . LYS A 1 263 ? 20.766 -0.406 -17.977 1.00 79.00 263 LYS A N 1
ATOM 2022 C CA . LYS A 1 263 ? 20.701 -1.592 -17.119 1.00 79.00 263 LYS A CA 1
ATOM 2023 C C . LYS A 1 263 ? 20.149 -1.260 -15.739 1.00 79.00 263 LYS A C 1
ATOM 2025 O O . LYS A 1 263 ? 20.310 -0.137 -15.257 1.00 79.00 263 LYS A O 1
ATOM 2030 N N . SER A 1 264 ? 19.539 -2.249 -15.092 1.00 68.25 264 SER A N 1
ATOM 2031 C CA . SER A 1 264 ? 19.205 -2.160 -13.671 1.00 68.25 264 SER A CA 1
ATOM 2032 C C . SER A 1 264 ? 20.459 -2.291 -12.797 1.00 68.25 264 SER A C 1
ATOM 2034 O O . SER A 1 264 ? 21.528 -2.685 -13.261 1.00 68.25 264 SER A O 1
ATOM 2036 N N . SER A 1 265 ? 20.328 -2.000 -11.502 1.00 59.34 265 SER A N 1
ATOM 2037 C CA . SER A 1 265 ? 21.320 -2.406 -10.499 1.00 59.34 265 SER A CA 1
ATOM 2038 C C . SER A 1 265 ? 21.504 -3.933 -10.483 1.00 59.34 265 SER A C 1
ATOM 2040 O O . SER A 1 265 ? 20.574 -4.668 -10.821 1.00 59.34 265 SER A O 1
ATOM 2042 N N . GLU A 1 266 ? 22.694 -4.409 -10.103 1.00 52.47 266 GLU A N 1
ATOM 2043 C CA . GLU A 1 266 ? 22.982 -5.844 -9.952 1.00 52.47 266 GLU A CA 1
ATOM 2044 C C . GLU A 1 266 ? 22.218 -6.436 -8.755 1.00 52.47 266 GLU A C 1
ATOM 2046 O O . GLU A 1 266 ? 22.103 -5.794 -7.708 1.00 52.47 266 GLU A O 1
ATOM 2051 N N . PHE A 1 267 ? 21.721 -7.670 -8.890 1.00 52.94 267 PHE A N 1
ATOM 2052 C CA . PHE A 1 267 ? 21.023 -8.392 -7.821 1.00 52.94 267 PHE A CA 1
ATOM 2053 C C . PHE A 1 267 ? 21.554 -9.824 -7.689 1.00 52.94 267 PHE A C 1
ATOM 2055 O O . PHE A 1 267 ? 22.008 -10.431 -8.655 1.00 52.94 267 PHE A O 1
ATOM 2062 N N . THR A 1 268 ? 21.460 -10.387 -6.483 1.00 35.84 268 THR A N 1
ATOM 2063 C CA . THR A 1 268 ? 21.606 -11.834 -6.260 1.00 35.84 268 THR A CA 1
ATOM 2064 C C . THR A 1 268 ? 20.241 -12.508 -6.435 1.00 35.84 268 THR A C 1
ATOM 2066 O O . THR A 1 268 ? 19.224 -11.918 -6.078 1.00 35.84 268 THR A O 1
ATOM 2069 N N . LEU A 1 269 ? 20.212 -13.745 -6.953 1.00 35.31 269 LEU A N 1
ATOM 2070 C CA . LEU A 1 269 ? 19.024 -14.549 -7.334 1.00 35.31 269 LEU A CA 1
ATOM 2071 C C . LEU A 1 269 ? 17.906 -14.700 -6.272 1.00 35.31 269 LEU A C 1
ATOM 2073 O O . LEU A 1 269 ? 16.898 -15.351 -6.525 1.00 35.31 269 LEU A O 1
ATOM 2077 N N . ALA A 1 270 ? 18.069 -14.149 -5.070 1.00 28.28 270 ALA A N 1
ATOM 2078 C CA . ALA A 1 270 ? 17.118 -14.279 -3.973 1.00 28.28 270 ALA A CA 1
ATOM 2079 C C . ALA A 1 270 ? 15.915 -13.326 -4.070 1.00 28.28 270 ALA A C 1
ATOM 2081 O O . ALA A 1 270 ? 14.953 -13.509 -3.314 1.00 28.28 270 ALA A O 1
ATOM 2082 N N . PHE A 1 271 ? 15.948 -12.347 -4.980 1.00 30.89 271 PHE A N 1
ATOM 2083 C CA . PHE A 1 271 ? 14.924 -11.321 -5.052 1.00 30.89 271 PHE A CA 1
ATOM 2084 C C . PHE A 1 271 ? 14.581 -10.955 -6.537 1.00 30.89 271 PHE A C 1
ATOM 2086 O O . PHE A 1 271 ? 15.456 -10.429 -7.220 1.00 30.89 271 PHE A O 1
ATOM 2093 N N . ALA A 1 272 ? 13.324 -11.177 -7.018 1.00 34.88 272 ALA A N 1
ATOM 2094 C CA . ALA A 1 272 ? 12.708 -10.748 -8.322 1.00 34.88 272 ALA A CA 1
ATOM 2095 C C . ALA A 1 272 ? 11.191 -10.249 -8.259 1.00 34.88 272 ALA A C 1
ATOM 2097 O O . ALA A 1 272 ? 10.329 -11.076 -8.007 1.00 34.88 272 ALA A O 1
ATOM 2098 N N . ALA A 1 273 ? 10.836 -8.957 -8.446 1.00 34.19 273 ALA A N 1
ATOM 2099 C CA . ALA A 1 273 ? 9.555 -8.179 -8.356 1.00 34.19 273 ALA A CA 1
ATOM 2100 C C . ALA A 1 273 ? 9.813 -6.682 -8.658 1.00 34.19 273 ALA A C 1
ATOM 2102 O O . ALA A 1 273 ? 10.949 -6.196 -8.698 1.00 34.19 273 ALA A O 1
ATOM 2103 N N . LEU A 1 274 ? 8.720 -5.987 -8.948 1.00 34.41 274 LEU A N 1
ATOM 2104 C CA . LEU A 1 274 ? 8.652 -4.723 -9.660 1.00 34.41 274 LEU A CA 1
ATOM 2105 C C . LEU A 1 274 ? 7.777 -3.758 -8.847 1.00 34.41 274 LEU A C 1
ATOM 2107 O O . LEU A 1 274 ? 6.574 -3.984 -8.770 1.00 34.41 274 LEU A O 1
ATOM 2111 N N . GLU A 1 275 ? 8.336 -2.685 -8.275 1.00 36.75 275 GLU A N 1
ATOM 2112 C CA . GLU A 1 275 ? 7.517 -1.572 -7.772 1.00 36.75 275 GLU A CA 1
ATOM 2113 C C . GLU A 1 275 ? 8.221 -0.199 -7.776 1.00 36.75 275 GLU A C 1
ATOM 2115 O O . GLU A 1 275 ? 9.425 -0.077 -7.992 1.00 36.75 275 GLU A O 1
ATOM 2120 N N . MET A 1 276 ? 7.392 0.838 -7.643 1.00 34.22 276 MET A N 1
ATOM 2121 C CA . MET A 1 276 ? 7.535 2.226 -8.095 1.00 34.22 276 MET A CA 1
ATOM 2122 C C . MET A 1 276 ? 8.228 3.189 -7.125 1.00 34.22 276 MET A C 1
ATOM 2124 O O . MET A 1 276 ? 7.863 3.257 -5.957 1.00 34.22 276 MET A O 1
ATOM 2128 N N . ILE A 1 277 ? 9.074 4.090 -7.642 1.00 31.72 277 ILE A N 1
ATOM 2129 C CA . ILE A 1 277 ? 9.507 5.301 -6.925 1.00 31.72 277 ILE A CA 1
ATOM 2130 C C . ILE A 1 277 ? 9.512 6.500 -7.887 1.00 31.72 277 ILE A C 1
ATOM 2132 O O . ILE A 1 277 ? 10.108 6.453 -8.967 1.00 31.72 277 ILE A O 1
ATOM 2136 N N . LYS A 1 278 ? 8.914 7.622 -7.458 1.00 27.55 278 LYS A N 1
ATOM 2137 C CA . LYS A 1 278 ? 9.232 8.959 -7.987 1.00 27.55 278 LYS A CA 1
ATOM 2138 C C . LYS A 1 278 ? 10.715 9.246 -7.722 1.00 27.55 278 LYS A C 1
ATOM 2140 O O . LYS A 1 278 ? 11.080 9.685 -6.639 1.00 27.55 278 LYS A O 1
ATOM 2145 N N . GLY A 1 279 ? 11.565 9.002 -8.715 1.00 34.81 279 GLY A N 1
ATOM 2146 C CA . GLY A 1 279 ? 12.910 9.580 -8.780 1.00 34.81 279 GLY A CA 1
ATOM 2147 C C . GLY A 1 279 ? 14.063 8.816 -8.122 1.00 34.81 279 GLY A C 1
ATOM 2148 O O . GLY A 1 279 ? 15.176 9.328 -8.161 1.00 34.81 279 GLY A O 1
ATOM 2149 N N . GLN A 1 280 ? 13.875 7.607 -7.587 1.00 30.83 280 GLN A N 1
ATOM 2150 C CA . GLN A 1 280 ? 14.987 6.756 -7.135 1.00 30.83 280 GLN A CA 1
ATOM 2151 C C . GLN A 1 280 ? 14.716 5.291 -7.466 1.00 30.83 280 GLN A C 1
ATOM 2153 O O . GLN A 1 280 ? 13.834 4.662 -6.918 1.00 30.83 280 GLN A O 1
ATOM 2158 N N . SER A 1 281 ? 15.474 4.741 -8.400 1.00 31.58 281 SER A N 1
ATOM 2159 C CA . SER A 1 281 ? 15.412 3.347 -8.834 1.00 31.58 281 SER A CA 1
ATOM 2160 C C . SER A 1 281 ? 15.673 2.352 -7.698 1.00 31.58 281 SER A C 1
ATOM 2162 O O . SER A 1 281 ? 16.801 2.311 -7.214 1.00 31.58 281 SER A O 1
ATOM 2164 N N . VAL A 1 282 ? 14.704 1.484 -7.373 1.00 31.52 282 VAL A N 1
ATOM 2165 C CA . VAL A 1 282 ? 14.973 0.138 -6.835 1.00 31.52 282 VAL A CA 1
ATOM 2166 C C . VAL A 1 282 ? 13.869 -0.832 -7.293 1.00 31.52 282 VAL A C 1
ATOM 2168 O O . VAL A 1 282 ? 12.739 -0.758 -6.824 1.00 31.52 282 VAL A O 1
ATOM 2171 N N . LEU A 1 283 ? 14.200 -1.757 -8.204 1.00 35.22 283 LEU A N 1
ATOM 2172 C CA . LEU A 1 283 ? 13.414 -2.976 -8.436 1.00 35.22 283 LEU A CA 1
ATOM 2173 C C . LEU A 1 283 ? 13.692 -3.929 -7.259 1.00 35.22 283 LEU A C 1
ATOM 2175 O O . LEU A 1 283 ? 14.743 -4.566 -7.235 1.00 35.22 283 LEU A O 1
ATOM 2179 N N . VAL A 1 284 ? 12.795 -4.003 -6.271 1.00 32.94 284 VAL A N 1
ATOM 2180 C CA . VAL A 1 284 ? 12.850 -5.017 -5.199 1.00 32.94 284 VAL A CA 1
ATOM 2181 C C . VAL A 1 284 ? 11.749 -6.023 -5.386 1.00 32.94 284 VAL A C 1
ATOM 2183 O O . VAL A 1 284 ? 10.679 -5.744 -5.909 1.00 32.94 284 VAL A O 1
ATOM 2186 N N . SER A 1 285 ? 12.091 -7.237 -4.998 1.00 33.31 285 SER A N 1
ATOM 2187 C CA . SER A 1 285 ? 12.029 -8.254 -5.965 1.00 33.31 285 SER A CA 1
ATOM 2188 C C . SER A 1 285 ? 11.638 -9.559 -5.250 1.00 33.31 285 SER A C 1
ATOM 2190 O O . SER A 1 285 ? 12.459 -10.162 -4.589 1.00 33.31 285 SER A O 1
ATOM 2192 N N . LYS A 1 286 ? 10.372 -9.971 -5.252 1.00 27.19 286 LYS A N 1
ATOM 2193 C CA . LYS A 1 286 ? 9.883 -11.347 -5.062 1.00 27.19 286 LYS A CA 1
ATOM 2194 C C . LYS A 1 286 ? 8.409 -11.396 -5.469 1.00 27.19 286 LYS A C 1
ATOM 2196 O O . LYS A 1 286 ? 7.619 -10.682 -4.866 1.00 27.19 286 LYS A O 1
ATOM 2201 N N . ASP A 1 287 ? 8.135 -12.165 -6.523 1.00 25.61 287 ASP A N 1
ATOM 2202 C CA . ASP A 1 287 ? 6.840 -12.651 -7.046 1.00 25.61 287 ASP A CA 1
ATOM 2203 C C . ASP A 1 287 ? 6.656 -12.396 -8.559 1.00 25.61 287 ASP A C 1
ATOM 2205 O O . ASP A 1 287 ? 5.627 -11.929 -9.046 1.00 25.61 287 ASP A O 1
ATOM 2209 N N . ILE A 1 288 ? 7.677 -12.790 -9.331 1.00 27.53 288 ILE A N 1
ATOM 2210 C CA . ILE A 1 288 ? 7.446 -13.654 -10.498 1.00 27.53 288 ILE A CA 1
ATOM 2211 C C . ILE A 1 288 ? 7.945 -15.059 -10.122 1.00 27.53 288 ILE A C 1
ATOM 2213 O O . ILE A 1 288 ? 9.023 -15.481 -10.537 1.00 27.53 288 ILE A O 1
ATOM 2217 N N . LEU A 1 289 ? 7.186 -15.744 -9.265 1.00 30.11 289 LEU A N 1
ATOM 2218 C CA . LEU A 1 289 ? 7.200 -17.194 -9.052 1.00 30.11 289 LEU A CA 1
ATOM 2219 C C . LEU A 1 289 ? 5.770 -17.644 -8.759 1.00 30.11 289 LEU A C 1
ATOM 2221 O O . LEU A 1 289 ? 5.102 -16.938 -7.976 1.00 30.11 289 LEU A O 1
#

InterPro domains:
  IPR001480 Bulb-type lectin domain [PS50927] (170-289)
  IPR001938 Thaumatin family [PF00314] (13-167)
  IPR001938 Thaumatin family [PR00347] (8-20)
  IPR001938 Thaumatin family [PR00347] (56-67)
  IPR001938 Thaumatin family [PR00347] (108-124)
  IPR001938 Thaumatin family [PR00347] (158-167)
  IPR001938 Thaumatin family [PS51367] (9-157)
  IPR001938 Thaumatin family [PTHR31048] (8-152)
  IPR001938 Thaumatin family [SM00205] (9-168)
  IPR036426 Bulb-type lectin domain superfamily [G3DSA:2.90.10.10] (174-287)
  IPR036426 Bulb-type lectin domain superfamily [SSF51110] (213-266)
  IPR037176 Osmotin/thaumatin-like superfamily [G3DSA:2.60.110.10] (8-168)
  IPR037176 Osmotin/thaumatin-like superfamily [SSF49870] (8-168)

Secondary structure (DSSP, 8-state):
------EEEEEEE-SSS-BEEEEEEEEES---------B-TT-EEEEEE-SSEEEEEEEEEEEES-TT-S--EEEES--SSSSS--TTSPPPSS--EEEEEEETTEEEEEEEE-TT--SS-EEEEE---SSSS---PPPEEE-S-TTT-----B-----SEEEEEES---S------PPPTT-EEE--SS-EEEEPTTSSEEEEEEEPTTSEEEEEEEETT-SS--EEEEE-TTSPEETT-EEEEETTTEEEEE-TTS-EEEEPPP--TT-------SS----------

pLDDT: mean 72.57, std 18.69, range [25.61, 95.69]